Protein AF-A0A848B1I2-F1 (afdb_monomer)

Radius of gyration: 28.38 Å; Cα contacts (8 Å, |Δi|>4): 217; chains: 1; bounding box: 82×75×79 Å

Foldseek 3Di:
DDWDWDWDDDPPFPAIEIEIEDDPVVNVVVVCVVQVKFFPVQPPDPVSRVVSVPDDDPPDLAQKGWIAGPVHRPHIYIYGYLVSQDPDPVSNCVRQLVVLLVVLCVRPVVPDDDDDPPVSVVVSVVSSVVVSVVSNVVSVQVVVFQVLLVVLLVVLVVLLVVCPPPPPLNVVSVVLSVQSNVQPGSVRSVVSSVVQCVDPSRVVSVDPPPPPDPDPDDDDDDDDDD

Structure (mmCIF, N/CA/C/O backbone):
data_AF-A0A848B1I2-F1
#
_entry.id   AF-A0A848B1I2-F1
#
loop_
_atom_site.group_PDB
_atom_site.id
_atom_site.type_symbol
_atom_site.label_atom_id
_atom_site.label_alt_id
_atom_site.label_comp_id
_atom_site.label_asym_id
_atom_site.label_entity_id
_atom_site.label_seq_id
_atom_site.pdbx_PDB_ins_code
_atom_site.Cartn_x
_atom_site.Cartn_y
_atom_site.Cartn_z
_atom_site.occupancy
_atom_site.B_iso_or_equiv
_atom_site.auth_seq_id
_atom_site.auth_comp_id
_atom_site.auth_asym_id
_atom_site.auth_atom_id
_atom_site.pdbx_PDB_model_num
ATOM 1 N N . MET A 1 1 ? -0.882 -5.668 9.201 1.00 46.31 1 MET A N 1
ATOM 2 C CA . MET A 1 1 ? -0.244 -5.183 7.958 1.00 46.31 1 MET A CA 1
ATOM 3 C C . MET A 1 1 ? -0.752 -6.017 6.799 1.00 46.31 1 MET A C 1
ATOM 5 O O . MET A 1 1 ? -0.648 -7.241 6.874 1.00 46.31 1 MET A O 1
ATOM 9 N N . LYS A 1 2 ? -1.378 -5.356 5.821 1.00 58.03 2 LYS A N 1
ATOM 10 C CA . LYS A 1 2 ? -1.882 -5.950 4.572 1.00 58.03 2 LYS A CA 1
ATOM 11 C C . LYS A 1 2 ? -0.730 -6.131 3.587 1.00 58.03 2 LYS A C 1
ATOM 13 O O . LYS A 1 2 ? 0.282 -5.461 3.752 1.00 58.03 2 LYS A O 1
ATOM 18 N N . HIS A 1 3 ? -0.911 -7.032 2.620 1.00 62.34 3 HIS A N 1
ATOM 19 C CA . HIS A 1 3 ? 0.055 -7.331 1.558 1.00 62.34 3 HIS A CA 1
ATOM 20 C C . HIS A 1 3 ? -0.691 -7.249 0.232 1.00 62.34 3 HIS A C 1
ATOM 22 O O . HIS A 1 3 ? -1.549 -8.097 -0.012 1.00 62.34 3 HIS A O 1
ATOM 28 N N . ASN A 1 4 ? -0.425 -6.215 -0.561 1.00 72.44 4 ASN A N 1
ATOM 29 C CA . ASN A 1 4 ? -1.114 -5.939 -1.819 1.00 72.44 4 ASN A CA 1
ATOM 30 C C . ASN A 1 4 ? -0.107 -5.841 -2.960 1.00 72.44 4 ASN A C 1
ATOM 32 O O . ASN A 1 4 ? 0.955 -5.249 -2.807 1.00 72.44 4 ASN A O 1
ATOM 36 N N . VAL A 1 5 ? -0.462 -6.379 -4.128 1.00 71.25 5 VAL A N 1
ATOM 37 C CA . VAL A 1 5 ? 0.373 -6.310 -5.333 1.00 71.25 5 VAL A CA 1
ATOM 38 C C . VAL A 1 5 ? -0.437 -5.707 -6.477 1.00 71.25 5 VAL A C 1
ATOM 40 O O . VAL A 1 5 ? -1.406 -6.304 -6.946 1.00 71.25 5 VAL A O 1
ATOM 43 N N . LYS A 1 6 ? -0.026 -4.526 -6.946 1.00 77.38 6 LYS A N 1
ATOM 44 C CA . LYS A 1 6 ? -0.615 -3.820 -8.090 1.00 77.38 6 LYS A CA 1
ATOM 45 C C . LYS A 1 6 ? 0.228 -4.033 -9.343 1.00 77.38 6 LYS A C 1
ATOM 47 O O . LYS A 1 6 ? 1.452 -3.974 -9.294 1.00 77.38 6 LYS A O 1
ATOM 52 N N . GLU A 1 7 ? -0.430 -4.245 -10.475 1.00 78.25 7 GLU A N 1
ATOM 53 C CA . GLU A 1 7 ? 0.229 -4.424 -11.767 1.00 78.25 7 GLU A CA 1
ATOM 54 C C . GLU A 1 7 ? 0.319 -3.099 -12.540 1.00 78.25 7 GLU A C 1
ATOM 56 O O . GLU A 1 7 ? -0.687 -2.414 -12.732 1.00 78.25 7 GLU A O 1
ATOM 61 N N . ILE A 1 8 ? 1.512 -2.744 -13.022 1.00 71.81 8 ILE A N 1
ATOM 62 C CA . ILE A 1 8 ? 1.737 -1.611 -13.923 1.00 71.81 8 ILE A CA 1
ATOM 63 C C . ILE A 1 8 ? 2.289 -2.131 -15.247 1.00 71.81 8 ILE A C 1
ATOM 65 O O . ILE A 1 8 ? 3.472 -2.456 -15.367 1.00 71.81 8 ILE A O 1
ATOM 69 N N . SER A 1 9 ? 1.446 -2.125 -16.279 1.00 66.31 9 SER A N 1
ATOM 70 C CA . SER A 1 9 ? 1.865 -2.441 -17.645 1.00 66.31 9 SER A CA 1
ATOM 71 C C . SER A 1 9 ? 2.320 -1.172 -18.375 1.00 66.31 9 SER A C 1
ATOM 73 O O . SER A 1 9 ? 1.568 -0.203 -18.563 1.00 66.31 9 SER A O 1
ATOM 75 N N . LEU A 1 10 ? 3.563 -1.161 -18.852 1.00 59.22 10 LEU A N 1
ATOM 76 C CA . LEU A 1 10 ? 4.039 -0.104 -19.738 1.00 59.22 10 LEU A CA 1
ATOM 77 C C . LEU A 1 10 ? 3.543 -0.403 -21.159 1.00 59.22 10 LEU A C 1
ATOM 79 O O . LEU A 1 10 ? 4.048 -1.311 -21.797 1.00 59.22 10 LEU A O 1
ATOM 83 N N . ARG A 1 11 ? 2.583 0.390 -21.673 1.00 42.84 11 ARG A N 1
ATOM 84 C CA . ARG A 1 11 ? 1.827 0.226 -22.954 1.00 42.84 11 ARG A CA 1
ATOM 85 C C . ARG A 1 11 ? 2.593 -0.172 -24.242 1.00 42.84 11 ARG A C 1
ATOM 87 O O . ARG A 1 11 ? 1.964 -0.249 -25.293 1.00 42.84 11 ARG A O 1
ATOM 94 N N . LYS A 1 12 ? 3.916 -0.321 -24.233 1.00 45.34 12 LYS A N 1
ATOM 95 C CA . LYS A 1 12 ? 4.733 -0.675 -25.404 1.00 45.34 12 LYS A CA 1
ATOM 96 C C . LYS A 1 12 ? 5.739 -1.803 -25.169 1.00 45.34 12 LYS A C 1
ATOM 98 O O . LYS A 1 12 ? 6.492 -2.104 -26.087 1.00 45.34 12 LYS A O 1
ATOM 103 N N . VAL A 1 13 ? 5.763 -2.397 -23.982 1.00 47.38 13 VAL A N 1
ATOM 104 C CA . VAL A 1 13 ? 6.640 -3.521 -23.658 1.00 47.38 13 VAL A CA 1
ATOM 105 C C . VAL A 1 13 ? 5.769 -4.559 -22.968 1.00 47.38 13 VAL A C 1
ATOM 107 O O . VAL A 1 13 ? 4.996 -4.195 -22.088 1.00 47.38 13 VAL A O 1
ATOM 110 N N . GLU A 1 14 ? 5.882 -5.827 -23.351 1.00 51.97 14 GLU A N 1
ATOM 111 C CA . GLU A 1 14 ? 5.209 -6.974 -22.706 1.00 51.97 14 GLU A CA 1
ATOM 112 C C . GLU A 1 14 ? 5.722 -7.240 -21.280 1.00 51.97 14 GLU A C 1
ATOM 114 O O . GLU A 1 14 ? 5.527 -8.313 -20.730 1.00 51.97 14 GLU A O 1
ATOM 119 N N . ASN A 1 15 ? 6.383 -6.256 -20.673 1.00 58.81 15 ASN A N 1
ATOM 120 C CA . ASN A 1 15 ? 7.061 -6.410 -19.408 1.00 58.81 15 ASN A CA 1
ATOM 121 C C . ASN A 1 15 ? 6.351 -5.566 -18.358 1.00 58.81 15 ASN A C 1
ATOM 123 O O . ASN A 1 15 ? 6.152 -4.350 -18.502 1.00 58.81 15 ASN A O 1
ATOM 127 N N . THR A 1 16 ? 5.983 -6.259 -17.295 1.00 69.38 16 THR A N 1
ATOM 128 C CA . THR A 1 16 ? 5.140 -5.765 -16.224 1.00 69.38 16 THR A CA 1
ATOM 129 C C . THR A 1 16 ? 5.983 -5.398 -15.005 1.00 69.38 16 THR A C 1
ATOM 131 O O . THR A 1 16 ? 6.937 -6.092 -14.645 1.00 69.38 16 THR A O 1
ATOM 134 N N . ILE A 1 17 ? 5.623 -4.287 -14.359 1.00 77.75 17 ILE A N 1
ATOM 135 C CA . ILE A 1 17 ? 6.162 -3.907 -13.052 1.00 77.75 17 ILE A CA 1
ATOM 136 C C . ILE A 1 17 ? 5.090 -4.186 -12.009 1.00 77.75 17 ILE A C 1
ATOM 138 O O . ILE A 1 17 ? 3.972 -3.684 -12.110 1.00 77.75 17 ILE A O 1
ATOM 142 N N . TYR A 1 18 ? 5.443 -4.959 -10.996 1.00 80.44 18 TYR A N 1
ATOM 143 C CA . TYR A 1 18 ? 4.602 -5.239 -9.846 1.00 80.44 18 TYR A CA 1
ATOM 144 C C . TYR A 1 18 ? 4.970 -4.275 -8.726 1.00 80.44 18 TYR A C 1
ATOM 146 O O . TYR A 1 18 ? 6.135 -4.149 -8.364 1.00 80.44 18 TYR A O 1
ATOM 154 N N . VAL A 1 19 ? 3.982 -3.581 -8.180 1.00 81.75 19 VAL A N 1
ATOM 155 C CA . VAL A 1 19 ? 4.144 -2.714 -7.014 1.00 81.75 19 VAL A CA 1
ATOM 156 C C . VAL A 1 19 ? 3.544 -3.430 -5.820 1.00 81.75 19 VAL A C 1
ATOM 158 O O . VAL A 1 19 ? 2.330 -3.598 -5.745 1.00 81.75 19 VAL A O 1
ATOM 161 N N . ALA A 1 20 ? 4.409 -3.881 -4.926 1.00 82.62 20 ALA A N 1
ATOM 162 C CA . ALA A 1 20 ? 4.078 -4.551 -3.686 1.00 82.62 20 ALA A CA 1
ATOM 163 C C . ALA A 1 20 ? 3.990 -3.544 -2.533 1.00 82.62 20 ALA A C 1
ATOM 165 O O . ALA A 1 20 ? 4.805 -2.632 -2.415 1.00 82.62 20 ALA A O 1
ATOM 166 N N . GLU A 1 21 ? 3.012 -3.734 -1.666 1.00 82.06 21 GLU A N 1
ATOM 167 C CA . GLU A 1 21 ? 2.761 -2.957 -0.461 1.00 82.06 21 GLU A CA 1
ATOM 168 C C . GLU A 1 21 ? 2.612 -3.933 0.700 1.00 82.06 21 GLU A C 1
ATOM 170 O O . GLU A 1 21 ? 1.886 -4.915 0.560 1.00 82.06 21 GLU A O 1
ATOM 175 N N . GLY A 1 22 ? 3.264 -3.674 1.829 1.00 77.94 22 GLY A N 1
ATOM 176 C CA . GLY A 1 22 ? 3.237 -4.524 3.008 1.00 77.94 22 GLY A CA 1
ATOM 177 C C . GLY A 1 22 ? 4.579 -5.164 3.344 1.00 77.94 22 GLY A C 1
ATOM 178 O O . GLY A 1 22 ? 5.655 -4.693 2.983 1.00 77.94 22 GLY A O 1
ATOM 179 N N . ASP A 1 23 ? 4.503 -6.273 4.076 1.00 80.56 23 ASP A N 1
ATOM 180 C CA . ASP A 1 23 ? 5.670 -7.076 4.423 1.00 80.56 23 ASP A CA 1
ATOM 181 C C . ASP A 1 23 ? 6.252 -7.699 3.155 1.00 80.56 23 ASP A C 1
ATOM 183 O O . ASP A 1 23 ? 5.572 -8.423 2.417 1.00 80.56 23 ASP A O 1
ATOM 187 N N . ARG A 1 24 ? 7.536 -7.422 2.928 1.00 80.56 24 ARG A N 1
ATOM 188 C CA . ARG A 1 24 ? 8.283 -7.888 1.764 1.00 80.56 24 ARG A CA 1
ATOM 189 C C . ARG A 1 24 ? 8.159 -9.397 1.578 1.00 80.56 24 ARG A C 1
ATOM 191 O O . ARG A 1 24 ? 7.809 -9.851 0.492 1.00 80.56 24 ARG A O 1
ATOM 198 N N . SER A 1 25 ? 8.396 -10.169 2.637 1.00 78.38 25 SER A N 1
ATOM 199 C CA . SER A 1 25 ? 8.408 -11.635 2.581 1.00 78.38 25 SER A CA 1
ATOM 200 C C . SER A 1 25 ? 7.052 -12.186 2.145 1.00 78.38 25 SER A C 1
ATOM 202 O O . SER A 1 25 ? 6.983 -13.053 1.277 1.00 78.38 25 SER A O 1
ATOM 204 N N . LYS A 1 26 ? 5.964 -11.627 2.682 1.00 79.56 26 LYS A N 1
ATOM 205 C CA . LYS A 1 26 ? 4.597 -12.036 2.330 1.00 79.56 26 LYS A CA 1
ATOM 206 C C . LYS A 1 26 ? 4.199 -11.631 0.915 1.00 79.56 26 LYS A C 1
ATOM 208 O O . LYS A 1 26 ? 3.556 -12.415 0.222 1.00 79.56 26 LYS A O 1
ATOM 213 N N . CYS A 1 27 ? 4.598 -10.445 0.458 1.00 78.06 27 CYS A N 1
ATOM 214 C CA . CYS A 1 27 ? 4.367 -10.028 -0.927 1.00 78.06 27 CYS A CA 1
ATOM 215 C C . CYS A 1 27 ? 5.088 -10.951 -1.919 1.00 78.06 27 CYS A C 1
ATOM 217 O O . CYS A 1 27 ? 4.524 -11.333 -2.943 1.00 78.06 27 CYS A O 1
ATOM 219 N N . ILE A 1 28 ? 6.321 -11.350 -1.595 1.00 77.31 28 ILE A N 1
ATOM 220 C CA . ILE A 1 28 ? 7.094 -12.303 -2.396 1.00 77.31 28 ILE A CA 1
ATOM 221 C C . ILE A 1 28 ? 6.403 -13.665 -2.420 1.00 77.31 28 ILE A C 1
ATOM 223 O O . ILE A 1 28 ? 6.258 -14.246 -3.488 1.00 77.31 28 ILE A O 1
ATOM 227 N N . GLU A 1 29 ? 5.943 -14.169 -1.277 1.00 77.81 29 GLU A N 1
ATOM 228 C CA . GLU A 1 29 ? 5.225 -15.444 -1.202 1.00 77.81 29 GLU A CA 1
ATOM 229 C C . GLU A 1 29 ? 3.951 -15.439 -2.065 1.00 77.81 29 GLU A C 1
ATOM 231 O O . GLU A 1 29 ? 3.710 -16.378 -2.822 1.00 77.81 29 GLU A O 1
ATOM 236 N N . GLN A 1 30 ? 3.171 -14.353 -2.034 1.00 76.94 30 GLN A N 1
ATOM 237 C CA . GLN A 1 30 ? 2.001 -14.193 -2.904 1.00 76.94 30 GLN A CA 1
ATOM 238 C C . GLN A 1 30 ? 2.373 -14.219 -4.390 1.00 76.94 30 GLN A C 1
ATOM 240 O O . GLN A 1 30 ? 1.706 -14.879 -5.187 1.00 76.94 30 GLN A O 1
ATOM 245 N N . LEU A 1 31 ? 3.440 -13.512 -4.764 1.00 73.94 31 LEU A N 1
ATOM 246 C CA . LEU A 1 31 ? 3.942 -13.475 -6.134 1.00 73.94 31 LEU A CA 1
ATOM 247 C C . LEU A 1 31 ? 4.454 -14.849 -6.593 1.00 73.94 31 LEU A C 1
ATOM 249 O O . LEU A 1 31 ? 4.117 -15.281 -7.694 1.00 73.94 31 LEU A O 1
ATOM 253 N N . LYS A 1 32 ? 5.182 -15.571 -5.732 1.00 75.12 32 LYS A N 1
ATOM 254 C CA . LYS A 1 32 ? 5.623 -16.952 -5.975 1.00 75.12 32 LYS A CA 1
ATOM 255 C C . LYS A 1 32 ? 4.440 -17.894 -6.185 1.00 75.12 32 LYS A C 1
ATOM 257 O O . LYS A 1 32 ? 4.432 -18.645 -7.150 1.00 75.12 32 LYS A O 1
ATOM 262 N N . ASN A 1 33 ? 3.417 -17.811 -5.337 1.00 75.69 33 ASN A N 1
ATOM 263 C CA . ASN A 1 33 ? 2.222 -18.650 -5.455 1.00 75.69 33 ASN A CA 1
ATOM 264 C C . ASN A 1 33 ? 1.396 -18.339 -6.711 1.00 75.69 33 ASN A C 1
ATOM 266 O O . ASN A 1 33 ? 0.730 -19.224 -7.241 1.00 75.69 33 ASN A O 1
ATOM 270 N N . LYS A 1 34 ? 1.411 -17.085 -7.177 1.00 72.38 34 LYS A N 1
ATOM 271 C CA . LYS A 1 34 ? 0.626 -16.645 -8.335 1.00 72.38 34 LYS A CA 1
ATOM 272 C C . LYS A 1 34 ? 1.303 -16.937 -9.676 1.00 72.38 34 LYS A C 1
ATOM 274 O O . LYS A 1 34 ? 0.596 -17.206 -10.640 1.00 72.38 34 LYS A O 1
ATOM 279 N N . PHE A 1 35 ? 2.630 -16.847 -9.734 1.00 69.31 35 PHE A N 1
ATOM 280 C CA . PHE A 1 35 ? 3.389 -16.873 -10.990 1.00 69.31 35 PHE A CA 1
ATOM 281 C C . PHE A 1 35 ? 4.556 -17.875 -10.997 1.00 69.31 35 PHE A C 1
ATOM 283 O O . PHE A 1 35 ? 5.327 -17.880 -11.939 1.00 69.31 35 PHE A O 1
ATOM 290 N N . GLY A 1 36 ? 4.747 -18.687 -9.951 1.00 64.31 36 GLY A N 1
ATOM 291 C CA . GLY A 1 36 ? 5.841 -19.667 -9.918 1.00 64.31 36 GLY A CA 1
ATOM 292 C C . GLY A 1 36 ? 7.240 -19.035 -9.970 1.00 64.31 36 GLY A C 1
ATOM 293 O O . GLY A 1 36 ? 8.119 -19.550 -10.645 1.00 64.31 36 GLY A O 1
ATOM 294 N N . LEU A 1 37 ? 7.455 -17.904 -9.290 1.00 64.62 37 LEU A N 1
ATOM 295 C CA . LEU A 1 37 ? 8.676 -17.097 -9.441 1.00 64.62 37 LEU A CA 1
ATOM 296 C C . LEU A 1 37 ? 9.887 -17.614 -8.653 1.00 64.62 37 LEU A C 1
ATOM 298 O O . LEU A 1 37 ? 9.767 -18.030 -7.496 1.00 64.62 37 LEU A O 1
ATOM 302 N N . VAL A 1 38 ? 11.083 -17.424 -9.218 1.00 61.28 38 VAL A N 1
ATOM 303 C CA . VAL A 1 38 ? 12.375 -17.613 -8.532 1.00 61.28 38 VAL A CA 1
ATOM 304 C C . VAL A 1 38 ? 13.187 -16.317 -8.566 1.00 61.28 38 VAL A C 1
ATOM 306 O O . VAL A 1 38 ? 13.107 -15.531 -9.513 1.00 61.28 38 VAL A O 1
ATOM 309 N N . LEU A 1 39 ? 13.936 -16.052 -7.490 1.00 57.31 39 LEU A N 1
ATOM 310 C CA . LEU A 1 39 ? 14.813 -14.886 -7.393 1.00 57.31 39 LEU A CA 1
ATOM 311 C C . LEU A 1 39 ? 15.871 -14.926 -8.499 1.00 57.31 39 LEU A C 1
ATOM 313 O O . LEU A 1 39 ? 16.569 -15.923 -8.665 1.00 57.31 39 LEU A O 1
ATOM 317 N N . TYR A 1 40 ? 16.025 -13.813 -9.221 1.00 48.59 40 TYR A N 1
ATOM 318 C CA . TYR A 1 40 ? 16.956 -13.718 -10.350 1.00 48.59 40 TYR A CA 1
ATOM 319 C C . TYR A 1 40 ? 18.427 -13.954 -9.937 1.00 48.59 40 TYR A C 1
ATOM 321 O O . TYR A 1 40 ? 19.237 -14.362 -10.763 1.00 48.59 40 TYR A O 1
ATOM 329 N N . ALA A 1 41 ? 18.773 -13.730 -8.662 1.00 48.28 41 ALA A N 1
ATOM 330 C CA . ALA A 1 41 ? 20.139 -13.843 -8.144 1.00 48.28 41 ALA A CA 1
ATOM 331 C C . ALA A 1 41 ? 20.663 -15.289 -7.981 1.00 48.28 41 ALA A C 1
ATOM 333 O O . ALA A 1 41 ? 21.876 -15.465 -7.957 1.00 48.28 41 ALA A O 1
ATOM 334 N N . ASP A 1 42 ? 19.796 -16.310 -7.930 1.00 43.88 42 ASP A N 1
ATOM 335 C CA . ASP A 1 42 ? 20.203 -17.711 -7.681 1.00 43.88 42 ASP A CA 1
ATOM 336 C C . ASP A 1 42 ? 20.213 -18.597 -8.948 1.00 43.88 42 ASP A C 1
ATOM 338 O O . ASP A 1 42 ? 20.472 -19.805 -8.897 1.00 43.88 42 ASP A O 1
ATOM 342 N N . ALA A 1 43 ? 19.922 -18.012 -10.111 1.00 43.31 43 ALA A N 1
ATOM 343 C CA . ALA A 1 43 ? 19.624 -18.735 -11.348 1.00 43.31 43 ALA A CA 1
ATOM 344 C C . ALA A 1 43 ? 20.857 -19.032 -12.229 1.00 43.31 43 ALA A C 1
ATOM 346 O O . ALA A 1 43 ? 20.749 -19.004 -13.454 1.00 43.31 43 ALA A O 1
ATOM 347 N N . GLU A 1 44 ? 22.031 -19.303 -11.644 1.00 42.72 44 GLU A N 1
ATOM 348 C CA . GLU A 1 44 ? 23.219 -19.660 -12.442 1.00 42.72 44 GLU A CA 1
ATOM 349 C C . GLU A 1 44 ? 23.292 -21.156 -12.813 1.00 42.72 44 GLU A C 1
ATOM 351 O O . GLU A 1 44 ? 23.977 -21.487 -13.779 1.00 42.72 44 GLU A O 1
ATOM 356 N N . THR A 1 45 ? 22.551 -22.068 -12.156 1.00 47.97 45 THR A N 1
ATOM 357 C CA . THR A 1 45 ? 22.469 -23.487 -12.578 1.00 47.97 45 THR A CA 1
ATOM 358 C C . THR A 1 45 ? 21.132 -24.180 -12.224 1.00 47.97 45 THR A C 1
ATOM 360 O O . THR A 1 45 ? 20.489 -23.822 -11.238 1.00 47.97 45 THR A O 1
ATOM 363 N N . PRO A 1 46 ? 20.706 -25.234 -12.953 1.00 45.03 46 PRO A N 1
ATOM 364 C CA . PRO A 1 46 ? 19.502 -26.015 -12.622 1.00 45.03 46 PRO A CA 1
ATOM 365 C C . PRO A 1 46 ? 19.534 -26.682 -11.233 1.00 45.03 46 PRO A C 1
ATOM 367 O O . PRO A 1 46 ? 18.488 -26.946 -10.645 1.00 45.03 46 PRO A O 1
ATOM 370 N N . GLU A 1 47 ? 20.724 -26.939 -10.681 1.00 40.91 47 GLU A N 1
ATOM 371 C CA . GLU A 1 47 ? 20.900 -27.507 -9.336 1.00 40.91 47 GLU A CA 1
ATOM 372 C C . GLU A 1 47 ? 20.722 -26.453 -8.223 1.00 40.91 47 GLU A C 1
ATOM 374 O O . GLU A 1 47 ? 20.307 -26.804 -7.117 1.00 40.91 47 GLU A O 1
ATOM 379 N N . THR A 1 48 ? 20.929 -25.157 -8.508 1.00 45.41 48 THR A N 1
ATOM 380 C CA . THR A 1 48 ? 20.645 -24.058 -7.563 1.00 45.41 48 THR A CA 1
ATOM 381 C C . THR A 1 48 ? 19.166 -23.664 -7.520 1.00 45.41 48 THR A C 1
ATOM 383 O O . THR A 1 48 ? 18.714 -23.151 -6.500 1.00 45.41 48 THR A O 1
ATOM 386 N N . LEU A 1 49 ? 18.368 -24.002 -8.542 1.00 41.97 49 LEU A N 1
ATOM 387 C CA . LEU A 1 49 ? 16.908 -23.799 -8.569 1.00 41.97 49 LEU A CA 1
ATOM 388 C C . LEU A 1 49 ? 16.181 -24.533 -7.428 1.00 41.97 49 LEU A C 1
ATOM 390 O O . LEU A 1 49 ? 15.280 -23.972 -6.812 1.00 41.97 49 LEU A O 1
ATOM 394 N N . ALA A 1 50 ? 16.607 -25.755 -7.091 1.00 37.34 50 ALA A N 1
ATOM 395 C CA . ALA A 1 50 ? 16.021 -26.531 -5.994 1.00 37.34 50 ALA A CA 1
ATOM 396 C C . ALA A 1 50 ? 16.422 -26.010 -4.597 1.00 37.34 50 ALA A C 1
ATOM 398 O O . ALA A 1 50 ? 15.698 -26.237 -3.630 1.00 37.34 50 ALA A O 1
ATOM 399 N N . ALA A 1 51 ? 17.545 -25.290 -4.493 1.00 36.94 51 ALA A N 1
ATOM 400 C CA . ALA A 1 51 ? 18.026 -24.676 -3.252 1.00 36.94 51 ALA A CA 1
ATOM 401 C C . ALA A 1 51 ? 17.488 -23.242 -3.048 1.00 36.94 51 ALA A C 1
ATOM 403 O O . ALA A 1 51 ? 17.213 -22.844 -1.915 1.00 36.94 51 ALA A O 1
ATOM 404 N N . ALA A 1 52 ? 17.247 -22.495 -4.134 1.00 35.06 52 ALA A N 1
ATOM 405 C CA . ALA A 1 52 ? 16.668 -21.144 -4.134 1.00 35.06 52 ALA A CA 1
ATOM 406 C C . ALA A 1 52 ? 15.190 -21.107 -3.698 1.00 35.06 52 ALA A C 1
ATOM 408 O O . ALA A 1 52 ? 14.665 -20.077 -3.267 1.00 35.06 52 ALA A O 1
ATOM 409 N N . VAL A 1 53 ? 14.505 -22.255 -3.760 1.00 37.50 53 VAL A N 1
ATOM 410 C CA . VAL A 1 53 ? 13.157 -22.430 -3.196 1.00 37.50 53 VAL A CA 1
ATOM 411 C C . VAL A 1 53 ? 13.167 -22.272 -1.667 1.00 37.50 53 VAL A C 1
ATOM 413 O O . VAL A 1 53 ? 12.131 -21.943 -1.089 1.00 37.50 53 VAL A O 1
ATOM 416 N N . THR A 1 54 ? 14.322 -22.427 -1.007 1.00 38.06 54 THR A N 1
ATOM 417 C CA . THR A 1 54 ? 14.395 -22.571 0.455 1.00 38.06 54 THR A CA 1
ATOM 418 C C . THR A 1 54 ? 15.179 -21.526 1.239 1.00 38.06 54 THR A C 1
ATOM 420 O O . THR A 1 54 ? 15.108 -21.583 2.465 1.00 38.06 54 THR A O 1
ATOM 423 N N . THR A 1 55 ? 15.859 -20.546 0.642 1.00 34.69 55 THR A N 1
ATOM 424 C CA . THR A 1 55 ? 16.725 -19.675 1.461 1.00 34.69 55 THR A CA 1
ATOM 425 C C . THR A 1 55 ? 16.729 -18.206 1.062 1.00 34.69 55 THR A C 1
ATOM 427 O O . THR A 1 55 ? 17.089 -17.842 -0.044 1.00 34.69 55 THR A O 1
ATOM 430 N N . GLU A 1 56 ? 16.340 -17.412 2.063 1.00 41.00 56 GLU A N 1
ATOM 431 C CA . GLU A 1 56 ? 16.710 -16.028 2.358 1.00 41.00 56 GLU A CA 1
ATOM 432 C C . GLU A 1 56 ? 16.283 -14.942 1.362 1.00 41.00 56 GLU A C 1
ATOM 434 O O . GLU A 1 56 ? 16.796 -14.771 0.261 1.00 41.00 56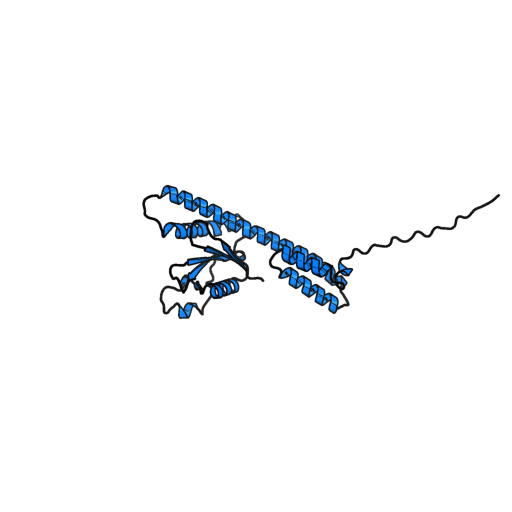 GLU A O 1
ATOM 439 N N . VAL A 1 57 ? 15.334 -14.128 1.837 1.00 41.50 57 VAL A N 1
ATOM 440 C CA . VAL A 1 57 ? 15.054 -12.789 1.326 1.00 41.50 57 VAL A CA 1
ATOM 441 C C . VAL A 1 57 ? 16.382 -12.041 1.320 1.00 41.50 57 VAL A C 1
ATOM 443 O O . VAL A 1 57 ? 16.859 -11.643 2.379 1.00 41.50 57 VAL A O 1
ATOM 446 N N . ALA A 1 58 ? 17.007 -11.904 0.148 1.00 40.97 58 ALA A N 1
ATOM 447 C CA . ALA A 1 58 ? 18.205 -11.093 0.012 1.00 40.97 58 ALA A CA 1
ATOM 448 C C . ALA A 1 58 ? 17.923 -9.727 0.647 1.00 40.97 58 ALA A C 1
ATOM 450 O O . ALA A 1 58 ? 16.965 -9.052 0.253 1.00 40.97 58 ALA A O 1
ATOM 451 N N . ASP A 1 59 ? 18.730 -9.370 1.646 1.00 44.22 59 ASP A N 1
ATOM 452 C CA . ASP A 1 59 ? 18.696 -8.099 2.364 1.00 44.22 59 ASP A CA 1
ATOM 453 C C . ASP A 1 59 ? 19.120 -6.996 1.385 1.00 44.22 59 ASP A C 1
ATOM 455 O O . ASP A 1 59 ? 20.263 -6.539 1.344 1.00 44.22 59 ASP A O 1
ATOM 459 N N . SER A 1 60 ? 18.231 -6.671 0.445 1.00 50.06 60 SER A N 1
ATOM 460 C CA . SER A 1 60 ? 18.523 -5.703 -0.593 1.00 50.06 60 SER A CA 1
ATOM 461 C C . SER A 1 60 ? 18.222 -4.331 -0.019 1.00 50.06 60 SER A C 1
ATOM 463 O O . SER A 1 60 ? 17.066 -3.983 0.205 1.00 50.06 60 SER A O 1
ATOM 465 N N . SER A 1 61 ? 19.259 -3.514 0.134 1.00 54.00 61 SER A N 1
ATOM 466 C CA . SER A 1 61 ? 19.159 -2.085 0.461 1.00 54.00 61 SER A CA 1
ATOM 467 C C . SER A 1 61 ? 18.329 -1.266 -0.546 1.00 54.00 61 SER A C 1
ATOM 469 O O . SER A 1 61 ? 18.095 -0.068 -0.347 1.00 54.00 61 SER A O 1
ATOM 471 N N . THR A 1 62 ? 17.890 -1.895 -1.638 1.00 61.28 62 THR A N 1
ATOM 472 C CA . THR A 1 62 ? 17.045 -1.329 -2.679 1.00 61.28 62 THR A CA 1
ATOM 473 C C . THR A 1 62 ? 15.579 -1.729 -2.489 1.00 61.28 62 THR A C 1
ATOM 475 O O . THR A 1 62 ? 15.301 -2.907 -2.259 1.00 61.28 62 THR A O 1
ATOM 478 N N . PRO A 1 63 ? 14.618 -0.808 -2.700 1.00 65.62 63 PRO A N 1
ATOM 479 C CA . PRO A 1 63 ? 13.188 -1.092 -2.559 1.00 65.62 63 PRO A CA 1
ATOM 480 C C . PRO A 1 63 ? 12.638 -2.017 -3.656 1.00 65.62 63 PRO A C 1
ATOM 482 O O . PRO A 1 63 ? 11.456 -1.973 -3.966 1.00 65.62 63 PRO A O 1
ATOM 485 N N . ILE A 1 64 ? 13.492 -2.765 -4.361 1.00 71.06 64 ILE A N 1
ATOM 486 C CA . ILE A 1 64 ? 13.196 -3.333 -5.674 1.00 71.06 64 ILE A CA 1
ATOM 487 C C . ILE A 1 64 ? 13.947 -4.636 -5.889 1.00 71.06 64 ILE A C 1
ATOM 489 O O . ILE A 1 64 ? 15.112 -4.744 -5.508 1.00 71.06 64 ILE A O 1
ATOM 493 N N . GLN A 1 65 ? 13.291 -5.601 -6.534 1.00 72.31 65 GLN A N 1
ATOM 494 C CA . GLN A 1 65 ? 13.836 -6.925 -6.798 1.00 72.31 65 GLN A CA 1
ATOM 495 C C . GLN A 1 65 ? 13.323 -7.503 -8.121 1.00 72.31 65 GLN A C 1
ATOM 497 O O . GLN A 1 65 ? 12.176 -7.279 -8.507 1.00 72.31 65 GLN A O 1
ATOM 502 N N . GLN A 1 66 ? 14.187 -8.236 -8.822 1.00 72.12 66 GLN A N 1
ATOM 503 C CA . GLN A 1 66 ? 13.862 -8.921 -10.073 1.00 72.12 66 GLN A CA 1
ATOM 504 C C . GLN A 1 66 ? 13.665 -10.419 -9.835 1.00 72.12 66 GLN A C 1
ATOM 506 O O . GLN A 1 66 ? 14.392 -11.037 -9.052 1.00 72.12 66 GLN A O 1
ATOM 511 N N . TYR A 1 67 ? 12.696 -10.994 -10.538 1.00 70.25 67 TYR A N 1
ATOM 512 C CA . TYR A 1 67 ? 12.367 -12.416 -10.506 1.00 70.25 67 TYR A CA 1
ATOM 513 C C . TYR A 1 67 ? 12.291 -12.960 -11.929 1.00 70.25 67 TYR A C 1
ATOM 515 O O . TYR A 1 67 ? 11.965 -12.212 -12.851 1.00 70.25 67 TYR A O 1
ATOM 523 N N . LYS A 1 68 ? 12.576 -14.250 -12.101 1.00 67.50 68 LYS A N 1
ATOM 524 C CA . LYS A 1 68 ? 12.296 -14.981 -13.342 1.00 67.50 68 LYS A CA 1
ATOM 525 C C . LYS A 1 68 ? 11.065 -15.859 -13.170 1.00 67.50 68 LYS A C 1
ATOM 527 O O . LYS A 1 68 ? 10.826 -16.356 -12.064 1.00 67.50 68 LYS A O 1
ATOM 532 N N . ASP A 1 69 ? 10.325 -16.047 -14.255 1.00 66.75 69 ASP A N 1
ATOM 533 C CA . ASP A 1 69 ? 9.382 -17.161 -14.353 1.00 66.75 69 ASP A CA 1
ATOM 534 C C . ASP A 1 69 ? 10.151 -18.489 -14.383 1.00 66.75 69 ASP A C 1
ATOM 536 O O . ASP A 1 69 ? 11.236 -18.568 -14.963 1.00 66.75 69 ASP A O 1
ATOM 540 N N . MET A 1 70 ? 9.601 -19.530 -13.759 1.00 66.12 70 MET A N 1
ATOM 541 C CA . MET A 1 70 ? 10.141 -20.885 -13.895 1.00 66.12 70 MET A CA 1
ATOM 542 C C . MET A 1 70 ? 9.675 -21.579 -15.178 1.00 66.12 70 MET A C 1
ATOM 544 O O . MET A 1 70 ? 10.343 -22.506 -15.629 1.00 66.12 70 MET A O 1
ATOM 548 N N . GLU A 1 71 ? 8.537 -21.177 -15.747 1.00 66.88 71 GLU A N 1
ATOM 549 C CA . GLU A 1 71 ? 7.981 -21.781 -16.964 1.00 66.88 71 GLU A CA 1
ATOM 550 C C . GLU A 1 71 ? 8.456 -21.067 -18.241 1.00 66.88 71 GLU A C 1
ATOM 552 O O . GLU A 1 71 ? 8.504 -21.683 -19.307 1.00 66.88 71 GLU A O 1
ATOM 557 N N . ASP A 1 72 ? 8.852 -19.796 -18.124 1.00 66.81 72 ASP A N 1
ATOM 558 C CA . ASP A 1 72 ? 9.387 -18.959 -19.202 1.00 66.81 72 ASP A CA 1
ATOM 559 C C . ASP A 1 72 ? 10.668 -18.238 -18.740 1.00 66.81 72 ASP A C 1
ATOM 561 O O . ASP A 1 72 ? 10.634 -17.155 -18.155 1.00 66.81 72 ASP A O 1
ATOM 565 N N . GLU A 1 73 ? 11.829 -18.845 -18.998 1.00 62.09 73 GLU A N 1
ATOM 566 C CA . GLU A 1 73 ? 13.132 -18.331 -18.542 1.00 62.09 73 GLU A CA 1
ATOM 567 C C . GLU A 1 73 ? 13.483 -16.933 -19.094 1.00 62.09 73 GLU A C 1
ATOM 569 O O . GLU A 1 73 ? 14.354 -16.250 -18.532 1.00 62.09 73 GLU A O 1
ATOM 574 N N . ASP A 1 74 ? 12.802 -16.501 -20.163 1.00 62.62 74 ASP A N 1
ATOM 575 C CA . ASP A 1 74 ? 12.954 -15.186 -20.785 1.00 62.62 74 ASP A CA 1
ATOM 576 C C . ASP A 1 74 ? 12.045 -14.118 -20.139 1.00 62.62 74 ASP A C 1
ATOM 578 O O . ASP A 1 74 ? 12.250 -12.912 -20.338 1.00 62.62 74 ASP A O 1
ATOM 582 N N . ALA A 1 75 ? 11.064 -14.523 -19.324 1.00 64.94 75 ALA A N 1
ATOM 583 C CA . ALA A 1 75 ? 10.158 -13.621 -18.626 1.00 64.94 75 ALA A CA 1
ATOM 584 C C . ALA A 1 75 ? 10.766 -13.115 -17.304 1.00 64.94 75 ALA A C 1
ATOM 586 O O . ALA A 1 75 ? 10.953 -13.848 -16.330 1.00 64.94 75 ALA A O 1
ATOM 587 N N . VAL A 1 76 ? 11.043 -11.805 -17.256 1.00 69.31 76 VAL A N 1
ATOM 588 C CA . VAL A 1 76 ? 11.584 -11.113 -16.074 1.00 69.31 76 VAL A CA 1
ATOM 589 C C . VAL A 1 76 ? 10.536 -10.196 -15.445 1.00 69.31 76 VAL A C 1
ATOM 591 O O . VAL A 1 76 ? 10.028 -9.261 -16.068 1.00 69.31 76 VAL A O 1
ATOM 594 N N . PHE A 1 77 ? 10.283 -10.411 -14.158 1.00 71.81 77 PHE A N 1
ATOM 595 C CA . PHE A 1 77 ? 9.320 -9.688 -13.337 1.00 71.81 77 PHE A CA 1
ATOM 596 C C . PHE A 1 77 ? 10.052 -8.667 -12.468 1.00 71.81 77 PHE A C 1
ATOM 598 O O . PHE A 1 77 ? 10.948 -9.013 -11.699 1.00 71.81 77 PHE A O 1
ATOM 605 N N . ASN A 1 78 ? 9.657 -7.397 -12.559 1.00 76.81 78 ASN A N 1
ATOM 606 C CA . ASN A 1 78 ? 10.231 -6.322 -11.749 1.00 76.81 78 ASN A CA 1
ATOM 607 C C . ASN A 1 78 ? 9.280 -5.997 -10.591 1.00 76.81 78 ASN A C 1
ATOM 609 O O . ASN A 1 78 ? 8.165 -5.550 -10.843 1.00 76.81 78 ASN A O 1
ATOM 613 N N . VAL A 1 79 ? 9.705 -6.200 -9.342 1.00 77.56 79 VAL A N 1
ATOM 614 C CA . VAL A 1 79 ? 8.873 -6.017 -8.141 1.00 77.56 79 VAL A CA 1
ATOM 615 C C . VAL A 1 79 ? 9.408 -4.870 -7.290 1.00 77.56 79 VAL A C 1
ATOM 617 O O . VAL A 1 79 ? 10.503 -4.964 -6.746 1.00 77.56 79 VAL A O 1
ATOM 620 N N . LEU A 1 80 ? 8.628 -3.801 -7.155 1.00 82.25 80 LEU A N 1
ATOM 621 C CA . LEU A 1 80 ? 8.902 -2.614 -6.344 1.00 82.25 80 LEU A CA 1
ATOM 622 C C . LEU A 1 80 ? 8.124 -2.682 -5.024 1.00 82.25 80 LEU A C 1
ATOM 624 O O . LEU A 1 80 ? 6.901 -2.740 -5.049 1.00 82.25 80 LEU A O 1
ATOM 628 N N . PHE A 1 81 ? 8.807 -2.585 -3.890 1.00 82.94 81 PHE A N 1
ATOM 629 C CA . PHE A 1 81 ? 8.232 -2.499 -2.548 1.00 82.94 81 PHE A CA 1
ATOM 630 C C . PHE A 1 81 ? 7.984 -1.035 -2.171 1.00 82.94 81 PHE A C 1
ATOM 632 O O . PHE A 1 81 ? 8.901 -0.277 -1.854 1.00 82.94 81 PHE A O 1
ATOM 639 N N . LEU A 1 82 ? 6.719 -0.627 -2.232 1.00 81.88 82 LEU A N 1
ATOM 640 C CA . LEU A 1 82 ? 6.267 0.754 -2.083 1.00 81.88 82 LEU A CA 1
ATOM 641 C C . LEU A 1 82 ? 6.591 1.347 -0.705 1.00 81.88 82 LEU A C 1
ATOM 643 O O . LEU A 1 82 ? 6.952 2.521 -0.619 1.00 81.88 82 LEU A O 1
ATOM 647 N N . ASP A 1 83 ? 6.505 0.541 0.355 1.00 79.62 83 ASP A N 1
ATOM 648 C CA . ASP A 1 83 ? 6.769 0.979 1.734 1.00 79.62 83 ASP A CA 1
ATOM 649 C C . ASP A 1 83 ? 8.256 1.231 2.019 1.00 79.62 83 ASP A C 1
ATOM 651 O O . ASP A 1 83 ? 8.602 1.936 2.966 1.00 79.62 83 ASP A O 1
ATOM 655 N N . GLU A 1 84 ? 9.147 0.711 1.174 1.00 80.81 84 GLU A N 1
ATOM 656 C CA . GLU A 1 84 ? 10.591 0.933 1.273 1.00 80.81 84 GLU A CA 1
ATOM 657 C C . GLU A 1 84 ? 11.038 2.212 0.525 1.00 80.81 84 GLU A C 1
ATOM 659 O O . GLU A 1 84 ? 12.208 2.617 0.584 1.00 80.81 84 GLU A O 1
ATOM 664 N N . ILE A 1 85 ? 10.114 2.884 -0.177 1.00 81.12 85 ILE A N 1
ATOM 665 C CA . ILE A 1 85 ? 10.377 4.139 -0.886 1.00 81.12 85 ILE A CA 1
ATOM 666 C C . ILE A 1 85 ? 10.322 5.315 0.104 1.00 81.12 85 ILE A C 1
ATOM 668 O O . ILE A 1 85 ? 9.292 5.533 0.747 1.00 81.12 85 ILE A O 1
ATOM 672 N N . PRO A 1 86 ? 11.374 6.154 0.188 1.00 82.00 86 PRO A N 1
ATOM 673 C CA . PRO A 1 86 ? 11.357 7.351 1.020 1.00 82.00 86 PRO A CA 1
ATOM 674 C C . PRO A 1 86 ? 10.185 8.282 0.685 1.00 82.00 86 PRO A C 1
ATOM 676 O O . PRO A 1 86 ? 9.804 8.440 -0.476 1.00 82.00 86 PRO A O 1
ATOM 679 N N . GLN A 1 87 ? 9.631 8.936 1.705 1.00 80.81 87 GLN A N 1
ATOM 680 C CA . GLN A 1 87 ? 8.615 9.979 1.514 1.00 80.81 87 GLN A CA 1
ATOM 681 C C . GLN A 1 87 ? 9.236 11.310 1.075 1.00 80.81 87 GLN A C 1
ATOM 683 O O . GLN A 1 87 ? 8.619 12.068 0.316 1.00 80.81 87 GLN A O 1
ATOM 688 N N . ASP A 1 88 ? 10.470 11.564 1.521 1.00 87.62 88 ASP A N 1
ATOM 689 C CA . ASP A 1 88 ? 11.261 12.716 1.111 1.00 87.62 88 ASP A CA 1
ATOM 690 C C . ASP A 1 88 ? 11.494 12.712 -0.405 1.00 87.62 88 ASP A C 1
ATOM 692 O O . ASP A 1 88 ? 11.839 11.690 -1.000 1.00 87.62 88 ASP A O 1
ATOM 696 N N . ALA A 1 89 ? 11.266 13.860 -1.043 1.00 82.75 89 ALA A N 1
ATOM 697 C CA . ALA A 1 89 ? 11.268 13.950 -2.496 1.00 82.75 89 ALA A CA 1
ATOM 698 C C . ALA A 1 89 ? 12.661 13.784 -3.109 1.00 82.75 89 ALA A C 1
ATOM 700 O O . ALA A 1 89 ? 12.765 13.187 -4.182 1.00 82.75 89 ALA A O 1
ATOM 701 N N . GLU A 1 90 ? 13.697 14.284 -2.437 1.00 82.94 90 GLU A N 1
ATOM 702 C CA . GLU A 1 90 ? 15.078 14.220 -2.907 1.00 82.94 90 GLU A CA 1
ATOM 703 C C . GLU A 1 90 ? 15.609 12.791 -2.775 1.00 82.94 90 GLU A C 1
ATOM 705 O O . GLU A 1 90 ? 16.004 12.190 -3.774 1.00 82.94 90 GLU A O 1
ATOM 710 N N . LEU A 1 91 ? 15.457 12.182 -1.596 1.00 83.06 91 LEU A N 1
ATOM 711 C CA . LEU A 1 91 ? 15.844 10.789 -1.347 1.00 83.06 91 LEU A CA 1
ATOM 712 C C . LEU A 1 91 ? 15.053 9.800 -2.212 1.00 83.06 91 LEU A C 1
ATOM 714 O O . LEU A 1 91 ? 15.589 8.797 -2.687 1.00 83.06 91 LEU A O 1
ATOM 718 N N . ARG A 1 92 ? 13.765 10.064 -2.457 1.00 86.12 92 ARG A N 1
ATOM 719 C CA . ARG A 1 92 ? 12.955 9.253 -3.375 1.00 86.12 92 ARG A CA 1
ATOM 720 C C . ARG A 1 92 ? 13.463 9.352 -4.807 1.00 86.12 92 ARG A C 1
ATOM 722 O O . ARG A 1 92 ? 13.524 8.336 -5.495 1.00 86.12 92 ARG A O 1
ATOM 729 N N . ALA A 1 93 ? 13.781 10.557 -5.278 1.00 81.94 93 ALA A N 1
ATOM 730 C CA . ALA A 1 93 ? 14.333 10.754 -6.614 1.00 81.94 93 ALA A CA 1
ATOM 731 C C . ALA A 1 93 ? 15.683 10.038 -6.763 1.00 81.94 93 ALA A C 1
ATOM 733 O O . ALA A 1 93 ? 15.875 9.321 -7.745 1.00 81.94 93 ALA A O 1
ATOM 734 N N . GLU A 1 94 ? 16.558 10.159 -5.764 1.00 80.19 94 GLU A N 1
ATOM 735 C CA . GLU A 1 94 ? 17.866 9.501 -5.713 1.00 80.19 94 GLU A CA 1
ATOM 736 C C . GLU A 1 94 ? 17.752 7.973 -5.792 1.00 80.19 94 GLU A C 1
ATOM 738 O O . GLU A 1 94 ? 18.478 7.343 -6.559 1.00 80.19 94 GLU A O 1
ATOM 743 N N . LYS A 1 95 ? 16.799 7.366 -5.070 1.00 74.81 95 LYS A N 1
ATOM 744 C CA . LYS A 1 95 ? 16.598 5.909 -5.100 1.00 74.81 95 LYS A CA 1
ATOM 745 C C . LYS A 1 95 ? 15.881 5.408 -6.356 1.00 74.81 95 LYS A C 1
ATOM 747 O O . LYS A 1 95 ? 16.235 4.354 -6.879 1.00 74.81 95 LYS A O 1
ATOM 752 N N . LEU A 1 96 ? 14.855 6.117 -6.834 1.00 79.25 96 LEU A N 1
ATOM 753 C CA . LEU A 1 96 ? 13.997 5.614 -7.912 1.00 79.25 96 LEU A CA 1
ATOM 754 C C . LEU A 1 96 ? 14.534 5.914 -9.311 1.00 79.25 96 LEU A C 1
ATOM 756 O O . LEU A 1 96 ? 14.446 5.048 -10.175 1.00 79.25 96 LEU A O 1
ATOM 760 N N . ILE A 1 97 ? 15.068 7.112 -9.579 1.00 78.56 97 ILE A N 1
ATOM 761 C CA . ILE A 1 97 ? 15.442 7.511 -10.950 1.00 78.56 97 ILE A CA 1
ATOM 762 C C . ILE A 1 97 ? 16.506 6.586 -11.561 1.00 78.56 97 ILE A C 1
ATOM 764 O O . ILE A 1 97 ? 16.298 6.164 -12.706 1.00 78.56 97 ILE A O 1
ATOM 768 N N . PRO A 1 98 ? 17.605 6.231 -10.861 1.00 73.50 98 PRO A N 1
ATOM 769 C CA . PRO A 1 98 ? 18.604 5.317 -11.407 1.00 73.50 98 PRO A CA 1
ATOM 770 C C . PRO A 1 98 ? 17.997 3.962 -11.766 1.00 73.50 98 PRO A C 1
ATOM 772 O O . PRO A 1 98 ? 18.159 3.501 -12.891 1.00 73.50 98 PRO A O 1
ATOM 775 N N . TRP A 1 99 ? 17.209 3.374 -10.863 1.00 74.75 99 TRP A N 1
ATOM 776 C CA . TRP A 1 99 ? 16.581 2.079 -11.107 1.00 74.75 99 TRP A CA 1
ATOM 777 C C . TRP A 1 99 ? 15.552 2.113 -12.239 1.00 74.75 99 TRP A C 1
ATOM 779 O O . TRP A 1 99 ? 15.589 1.265 -13.124 1.00 74.75 99 TRP A O 1
ATOM 789 N N . ILE A 1 100 ? 14.656 3.105 -12.249 1.00 76.25 100 ILE A N 1
ATOM 790 C CA . ILE A 1 100 ? 13.668 3.273 -13.322 1.00 76.25 100 ILE A CA 1
ATOM 791 C C . ILE A 1 100 ? 14.396 3.387 -14.659 1.00 76.25 100 ILE A C 1
ATOM 793 O O . ILE A 1 100 ? 13.949 2.823 -15.653 1.00 76.25 100 ILE A O 1
ATOM 797 N N . THR A 1 101 ? 15.514 4.114 -14.688 1.00 71.50 101 THR A N 1
ATOM 798 C CA . THR A 1 101 ? 16.333 4.248 -15.891 1.00 71.50 101 THR A CA 1
ATOM 799 C C . THR A 1 101 ? 16.910 2.906 -16.313 1.00 71.50 101 THR A C 1
ATOM 801 O O . THR A 1 101 ? 16.804 2.597 -17.492 1.00 71.50 101 THR A O 1
ATOM 804 N N . THR A 1 102 ? 17.435 2.096 -15.390 1.00 70.56 102 THR A N 1
ATOM 805 C CA . THR A 1 102 ? 17.912 0.733 -15.676 1.00 70.56 102 THR A CA 1
ATOM 806 C C . THR A 1 102 ? 16.794 -0.159 -16.201 1.00 70.56 102 THR A C 1
ATOM 808 O O . THR A 1 102 ? 16.946 -0.740 -17.264 1.00 70.56 102 THR A O 1
ATOM 811 N N . VAL A 1 103 ? 15.630 -0.196 -15.549 1.00 70.31 103 VAL A N 1
ATOM 812 C CA . VAL A 1 103 ? 14.500 -1.012 -16.015 1.00 70.31 103 VAL A CA 1
ATOM 813 C C . VAL A 1 103 ? 14.034 -0.552 -17.383 1.00 70.31 103 VAL A C 1
ATOM 815 O O . VAL A 1 103 ? 13.972 -1.342 -18.312 1.00 70.31 103 VAL A O 1
ATOM 818 N N . VAL A 1 104 ? 13.765 0.738 -17.570 1.00 72.69 104 VAL A N 1
ATOM 819 C CA . VAL A 1 104 ? 13.384 1.264 -18.886 1.00 72.69 104 VAL A CA 1
ATOM 820 C C . VAL A 1 104 ? 14.503 1.059 -19.911 1.00 72.69 104 VAL A C 1
ATOM 822 O O . VAL A 1 104 ? 14.218 0.929 -21.095 1.00 72.69 104 VAL A O 1
ATOM 825 N N . PHE A 1 105 ? 15.765 1.005 -19.503 1.00 70.38 105 PHE A N 1
ATOM 826 C CA . PHE A 1 105 ? 16.845 0.631 -20.396 1.00 70.38 105 PHE A CA 1
ATOM 827 C C . PHE A 1 105 ? 16.732 -0.845 -20.777 1.00 70.38 105 PHE A C 1
ATOM 829 O O . PHE A 1 105 ? 16.517 -1.103 -21.949 1.00 70.38 105 PHE A O 1
ATOM 836 N N . ASP A 1 106 ? 16.750 -1.793 -19.842 1.00 66.50 106 ASP A N 1
ATOM 837 C CA . ASP A 1 106 ? 16.686 -3.241 -20.104 1.00 66.50 106 ASP A CA 1
ATOM 838 C C . ASP A 1 106 ? 15.451 -3.635 -20.926 1.00 66.50 106 ASP A C 1
ATOM 840 O O . ASP A 1 106 ? 15.550 -4.349 -21.926 1.00 66.50 106 ASP A O 1
ATOM 844 N N . LEU A 1 107 ? 14.295 -3.065 -20.570 1.00 66.75 107 LEU A N 1
ATOM 845 C CA . LEU A 1 107 ? 13.021 -3.242 -21.266 1.00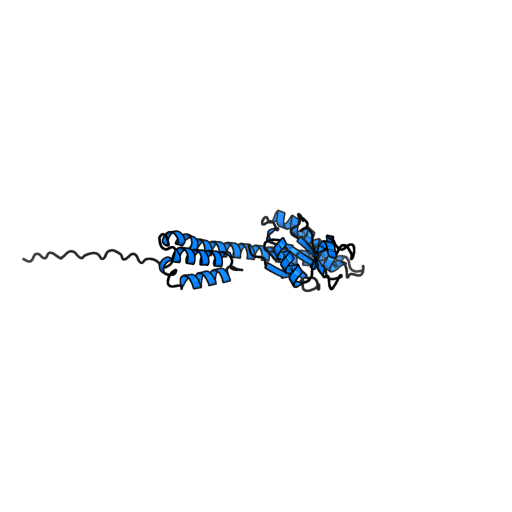 66.75 107 LEU A CA 1
ATOM 846 C C . LEU A 1 107 ? 13.071 -2.833 -22.738 1.00 66.75 107 LEU A C 1
ATOM 848 O O . LEU A 1 107 ? 12.348 -3.387 -23.566 1.00 66.75 107 LEU A O 1
ATOM 852 N N . TYR A 1 108 ? 13.873 -1.822 -23.060 1.00 66.12 108 TYR A N 1
ATOM 853 C CA . TYR A 1 108 ? 13.961 -1.291 -24.410 1.00 66.12 108 TYR A CA 1
ATOM 854 C C . TYR A 1 108 ? 15.241 -1.732 -25.119 1.00 66.12 108 TYR A C 1
ATOM 856 O O . TYR A 1 108 ? 15.214 -1.800 -26.334 1.00 66.12 108 TYR A O 1
ATOM 864 N N . TYR A 1 109 ? 16.336 -2.058 -24.433 1.00 59.94 109 TYR A N 1
ATOM 865 C CA . TYR A 1 109 ? 17.660 -2.265 -25.026 1.00 59.94 109 TYR A CA 1
ATOM 866 C C . TYR A 1 109 ? 17.863 -3.691 -25.548 1.00 59.94 109 TYR A C 1
ATOM 868 O O . TYR A 1 109 ? 18.477 -3.857 -26.598 1.00 59.94 109 TYR A O 1
ATOM 876 N N . GLY A 1 110 ? 17.276 -4.707 -24.900 1.00 54.50 110 GLY A N 1
ATOM 877 C CA . GLY A 1 110 ? 17.414 -6.117 -25.302 1.00 54.50 110 GLY A CA 1
ATOM 878 C C . GLY A 1 110 ? 16.789 -6.487 -26.658 1.00 54.50 110 GLY A C 1
ATOM 879 O O . GLY A 1 110 ? 17.023 -7.582 -27.156 1.00 54.50 110 GLY A O 1
ATOM 880 N N . LYS A 1 111 ? 16.009 -5.590 -27.281 1.00 52.06 111 LYS A N 1
ATOM 881 C CA . LYS A 1 111 ? 15.272 -5.842 -28.537 1.00 52.06 111 LYS A CA 1
ATOM 882 C C . LYS A 1 111 ? 15.670 -4.908 -29.702 1.00 52.06 111 LYS A C 1
ATOM 884 O O . LYS A 1 111 ? 14.848 -4.678 -30.587 1.00 52.06 111 LYS A O 1
ATOM 889 N N . LEU A 1 112 ? 16.866 -4.297 -29.715 1.00 50.94 112 LEU A N 1
ATOM 890 C CA . LEU A 1 112 ? 17.164 -3.185 -30.645 1.00 50.94 112 LEU A CA 1
ATOM 891 C C . LEU A 1 112 ? 18.447 -3.329 -31.490 1.00 50.94 112 LEU A C 1
ATOM 893 O O . LEU A 1 112 ? 19.546 -3.239 -30.960 1.00 50.94 112 LEU A O 1
ATOM 897 N N . ASP A 1 113 ? 18.293 -3.356 -32.824 1.00 56.62 113 ASP A N 1
ATOM 898 C CA . ASP A 1 113 ? 19.369 -3.193 -33.831 1.00 56.62 113 ASP A CA 1
ATOM 899 C C . ASP A 1 113 ? 20.107 -1.849 -33.697 1.00 56.62 113 ASP A C 1
ATOM 901 O O . ASP A 1 113 ? 19.474 -0.844 -33.418 1.00 56.62 113 ASP A O 1
ATOM 905 N N . ASP A 1 114 ? 21.401 -1.727 -33.982 1.00 55.19 114 ASP A N 1
ATOM 906 C CA . ASP A 1 114 ? 22.230 -0.546 -33.642 1.00 55.19 114 ASP A CA 1
ATOM 907 C C . ASP A 1 114 ? 21.867 0.827 -34.284 1.00 55.19 114 ASP A C 1
ATOM 909 O O . ASP A 1 114 ? 22.376 1.871 -33.868 1.00 55.19 114 ASP A O 1
ATOM 913 N N . CYS A 1 115 ? 20.962 0.911 -35.267 1.00 49.41 115 CYS A N 1
ATOM 914 C CA . CYS A 1 115 ? 20.912 2.071 -36.179 1.00 49.41 115 CYS A CA 1
ATOM 915 C C . CYS A 1 115 ? 20.187 3.371 -35.732 1.00 49.41 115 CYS A C 1
ATOM 917 O O . CYS A 1 115 ? 20.151 4.313 -36.524 1.00 49.41 115 CYS A O 1
ATOM 919 N N . ILE A 1 116 ? 19.594 3.515 -34.530 1.00 61.28 116 ILE A N 1
ATOM 920 C CA . ILE A 1 116 ? 18.826 4.747 -34.173 1.00 61.28 116 ILE A CA 1
ATOM 921 C C . ILE A 1 116 ? 19.020 5.200 -32.709 1.00 61.28 116 ILE A C 1
ATOM 923 O O . ILE A 1 116 ? 18.079 5.212 -31.919 1.00 61.28 116 ILE A O 1
ATOM 927 N N . ARG A 1 117 ? 20.229 5.628 -32.329 1.00 64.06 117 ARG A N 1
ATOM 928 C CA . ARG A 1 117 ? 20.589 5.979 -30.935 1.00 64.06 117 ARG A CA 1
ATOM 929 C C . ARG A 1 117 ? 19.837 7.193 -30.344 1.00 64.06 117 ARG A C 1
ATOM 931 O O . ARG A 1 117 ? 19.309 7.109 -29.238 1.00 64.06 117 ARG A O 1
ATOM 938 N N . ASP A 1 118 ? 19.691 8.295 -31.083 1.00 65.50 118 ASP A N 1
ATOM 939 C CA . ASP A 1 118 ? 19.162 9.558 -30.518 1.00 65.50 118 ASP A CA 1
ATOM 940 C C . ASP A 1 118 ? 17.651 9.550 -30.251 1.00 65.50 118 ASP A C 1
ATOM 942 O O . ASP A 1 118 ? 17.169 10.111 -29.262 1.00 65.50 118 ASP A O 1
ATOM 946 N N . LYS A 1 119 ? 16.865 8.893 -31.116 1.00 68.12 119 LYS A N 1
ATOM 947 C CA . LYS A 1 119 ? 15.417 8.737 -30.885 1.00 68.12 119 LYS A CA 1
ATOM 948 C C . LYS A 1 119 ? 15.140 7.782 -29.714 1.00 68.12 119 LYS A C 1
ATOM 950 O O . LYS A 1 119 ? 14.092 7.907 -29.084 1.00 68.12 119 LYS A O 1
ATOM 955 N N . ARG A 1 120 ? 16.082 6.883 -29.391 1.00 71.38 120 ARG A N 1
ATOM 956 C CA . ARG A 1 120 ? 15.984 5.925 -28.274 1.00 71.38 120 ARG A CA 1
ATOM 957 C C . ARG A 1 120 ? 16.196 6.582 -26.927 1.00 71.38 120 ARG A C 1
ATOM 959 O O . ARG A 1 120 ? 15.364 6.396 -26.052 1.00 71.38 120 ARG A O 1
ATOM 966 N N . ILE A 1 121 ? 17.229 7.412 -26.787 1.00 73.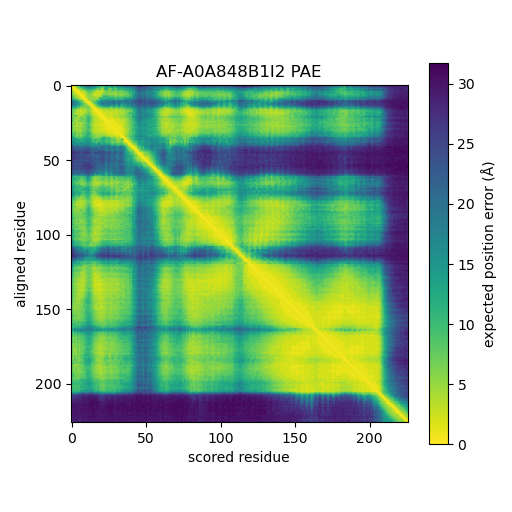25 121 ILE A N 1
ATOM 967 C CA . ILE A 1 121 ? 17.482 8.144 -25.535 1.00 73.25 121 ILE A CA 1
ATOM 968 C C . ILE A 1 121 ? 16.268 9.013 -25.174 1.00 73.25 121 ILE A C 1
ATOM 970 O O . ILE A 1 121 ? 15.816 9.019 -24.032 1.00 73.25 121 ILE A O 1
ATOM 974 N N . LYS A 1 122 ? 15.652 9.673 -26.166 1.00 75.19 122 LYS A N 1
ATOM 975 C CA . LYS A 1 122 ? 14.409 10.436 -25.958 1.00 75.19 122 LYS A CA 1
ATOM 976 C C . LYS A 1 122 ? 13.238 9.562 -25.494 1.00 75.19 122 LYS A C 1
ATOM 978 O O . LYS A 1 122 ? 12.443 10.008 -24.669 1.00 75.19 122 LYS A O 1
ATOM 983 N N . LEU A 1 123 ? 13.112 8.345 -26.024 1.00 75.06 123 LEU A N 1
ATOM 984 C CA . LEU A 1 123 ? 12.059 7.406 -25.637 1.00 75.06 123 LEU A CA 1
ATOM 985 C C . LEU A 1 123 ? 12.273 6.871 -24.215 1.00 75.06 123 LEU A C 1
ATOM 987 O O . LEU A 1 123 ? 11.326 6.882 -23.431 1.00 75.06 123 LEU A O 1
ATOM 991 N N . ILE A 1 124 ? 13.504 6.477 -23.881 1.00 75.25 124 ILE A N 1
ATOM 992 C CA . ILE A 1 124 ? 13.907 6.032 -22.541 1.00 75.25 124 ILE A CA 1
ATOM 993 C C . ILE A 1 124 ? 13.596 7.133 -21.529 1.00 75.25 124 ILE A C 1
ATOM 995 O O . ILE A 1 124 ? 12.772 6.922 -20.648 1.00 75.25 124 ILE A O 1
ATOM 999 N N . ASN A 1 125 ? 14.101 8.352 -21.738 1.00 77.62 125 ASN A N 1
ATOM 1000 C CA . ASN A 1 125 ? 13.862 9.475 -20.825 1.00 77.62 125 ASN A CA 1
ATOM 1001 C C . ASN A 1 125 ? 12.367 9.763 -20.617 1.00 77.62 125 ASN A C 1
ATOM 1003 O O . ASN A 1 125 ? 11.922 10.004 -19.495 1.00 77.62 125 ASN A O 1
ATOM 1007 N N . LYS A 1 126 ? 11.564 9.709 -21.689 1.00 80.62 126 LYS A N 1
ATOM 1008 C CA . LYS A 1 126 ? 10.112 9.913 -21.605 1.00 80.62 126 LYS A CA 1
ATOM 1009 C C . LYS A 1 126 ? 9.425 8.824 -20.776 1.00 80.62 126 LYS A C 1
ATOM 1011 O O . LYS A 1 126 ? 8.523 9.131 -19.997 1.00 80.62 126 LYS A O 1
ATOM 1016 N N . ASN A 1 127 ? 9.811 7.565 -20.964 1.00 78.75 127 ASN A N 1
ATOM 1017 C CA . ASN A 1 127 ? 9.225 6.443 -20.238 1.00 78.75 127 ASN A CA 1
ATOM 1018 C C . ASN A 1 127 ? 9.686 6.404 -18.780 1.00 78.75 127 ASN A C 1
ATOM 1020 O O . ASN A 1 127 ? 8.850 6.168 -17.912 1.00 78.75 127 ASN A O 1
ATOM 1024 N N . THR A 1 128 ? 10.947 6.742 -18.504 1.00 81.75 128 THR A N 1
ATOM 1025 C CA . THR A 1 128 ? 11.474 6.935 -17.149 1.00 81.75 128 THR A CA 1
ATOM 1026 C C . THR A 1 128 ? 10.660 7.986 -16.401 1.00 81.75 128 THR A C 1
ATOM 1028 O O . THR A 1 128 ? 10.128 7.708 -15.330 1.00 81.75 128 THR A O 1
ATOM 1031 N N . ALA A 1 129 ? 10.466 9.169 -16.995 1.00 83.44 129 ALA A N 1
ATOM 1032 C CA . ALA A 1 129 ? 9.677 10.237 -16.380 1.00 83.44 129 ALA A CA 1
ATOM 1033 C C . ALA A 1 129 ? 8.220 9.816 -16.124 1.00 83.44 129 ALA A C 1
ATOM 1035 O O . ALA A 1 129 ? 7.657 10.096 -15.066 1.00 83.44 129 ALA A O 1
ATOM 1036 N N . LYS A 1 130 ? 7.605 9.107 -17.079 1.00 83.69 130 LYS A N 1
ATOM 1037 C CA . LYS A 1 130 ? 6.230 8.618 -16.941 1.00 83.69 130 LYS A CA 1
ATOM 1038 C C . LYS A 1 130 ? 6.094 7.586 -15.818 1.00 83.69 130 LYS A C 1
ATOM 1040 O O . LYS A 1 130 ? 5.142 7.661 -15.041 1.00 83.69 130 LYS A O 1
ATOM 1045 N N . LEU A 1 131 ? 7.011 6.623 -15.749 1.00 82.50 131 LEU A N 1
ATOM 1046 C CA . LEU A 1 131 ? 7.004 5.593 -14.717 1.00 82.50 131 LEU A CA 1
ATOM 1047 C C . LEU A 1 131 ? 7.243 6.217 -13.339 1.00 82.50 131 LEU A C 1
ATOM 1049 O O . LEU A 1 131 ? 6.460 5.967 -12.431 1.00 82.50 131 LEU A O 1
ATOM 1053 N N . TYR A 1 132 ? 8.219 7.121 -13.218 1.00 85.19 132 TYR A N 1
ATOM 1054 C CA . TYR A 1 132 ? 8.465 7.863 -11.979 1.00 85.19 132 TYR A CA 1
ATOM 1055 C C . TYR A 1 132 ? 7.207 8.583 -11.484 1.00 85.19 132 TYR A C 1
ATOM 1057 O O . TYR A 1 132 ? 6.799 8.398 -10.340 1.00 85.19 132 TYR A O 1
ATOM 1065 N N . GLN A 1 133 ? 6.530 9.335 -12.358 1.00 86.69 133 GLN A N 1
ATOM 1066 C CA . GLN A 1 133 ? 5.304 10.041 -11.983 1.00 86.69 133 GLN A CA 1
ATOM 1067 C C . GLN A 1 133 ? 4.185 9.086 -11.545 1.00 86.69 133 GLN A C 1
ATOM 1069 O O . GLN A 1 133 ? 3.434 9.401 -10.626 1.00 86.69 133 GLN A O 1
ATOM 1074 N N . THR A 1 134 ? 4.081 7.922 -12.189 1.00 86.38 134 THR A N 1
ATOM 1075 C CA . THR A 1 134 ? 3.084 6.902 -11.838 1.00 86.38 134 THR A CA 1
ATOM 1076 C C . THR A 1 134 ? 3.337 6.367 -10.429 1.00 86.38 134 THR A C 1
ATOM 1078 O O . THR A 1 134 ? 2.416 6.324 -9.621 1.00 86.38 134 THR A O 1
ATOM 1081 N N . LEU A 1 135 ? 4.590 6.037 -10.105 1.00 84.62 135 LEU A N 1
ATOM 1082 C CA . LEU A 1 135 ? 4.969 5.543 -8.780 1.00 84.62 135 LEU A CA 1
ATOM 1083 C C . LEU A 1 135 ? 4.757 6.593 -7.685 1.00 84.62 135 LEU A C 1
ATOM 1085 O O . LEU A 1 135 ? 4.237 6.273 -6.620 1.00 84.62 135 LEU A O 1
ATOM 1089 N N . VAL A 1 136 ? 5.091 7.857 -7.963 1.00 86.12 136 VAL A N 1
ATOM 1090 C CA . VAL A 1 136 ? 4.829 8.971 -7.038 1.00 86.12 136 VAL A CA 1
ATOM 1091 C C . VAL A 1 136 ? 3.334 9.131 -6.768 1.00 86.12 136 VAL A C 1
ATOM 1093 O O . VAL A 1 136 ? 2.951 9.378 -5.628 1.00 86.12 136 VAL A O 1
ATOM 1096 N N . ASN A 1 137 ? 2.484 8.996 -7.787 1.00 87.12 137 ASN A N 1
ATOM 1097 C CA . ASN A 1 137 ? 1.038 9.099 -7.601 1.00 87.12 137 ASN A CA 1
ATOM 1098 C C . ASN A 1 137 ? 0.498 7.943 -6.751 1.00 87.12 137 ASN A C 1
ATOM 1100 O O . ASN A 1 137 ? -0.226 8.203 -5.800 1.00 87.12 137 ASN A O 1
ATOM 1104 N N . ILE A 1 138 ? 0.927 6.705 -7.020 1.00 85.75 138 ILE A N 1
ATOM 1105 C CA . ILE A 1 138 ? 0.533 5.531 -6.224 1.00 85.75 138 ILE A CA 1
ATOM 1106 C C . ILE A 1 138 ? 0.944 5.702 -4.755 1.00 85.75 138 ILE A C 1
ATOM 1108 O O . ILE A 1 138 ? 0.162 5.408 -3.855 1.00 85.75 138 ILE A O 1
ATOM 1112 N N . GLN A 1 139 ? 2.154 6.210 -4.499 1.00 85.06 139 GLN A N 1
ATOM 1113 C CA . GLN A 1 139 ? 2.613 6.462 -3.133 1.00 85.06 139 GLN A CA 1
ATOM 1114 C C . GLN A 1 139 ? 1.772 7.541 -2.435 1.00 85.06 139 GLN A C 1
ATOM 1116 O O . GLN A 1 139 ? 1.474 7.407 -1.252 1.00 85.06 139 GLN A O 1
ATOM 1121 N N . LYS A 1 140 ? 1.383 8.604 -3.150 1.00 87.44 140 LYS A N 1
ATOM 1122 C CA . LYS A 1 140 ? 0.520 9.663 -2.605 1.00 87.44 140 LYS A CA 1
ATOM 1123 C C . LYS A 1 140 ? -0.878 9.156 -2.277 1.00 87.44 140 LYS A C 1
ATOM 1125 O O . LYS A 1 140 ? -1.345 9.410 -1.176 1.00 87.44 140 LYS A O 1
ATOM 1130 N N . GLU A 1 141 ? -1.498 8.427 -3.202 1.00 87.06 141 GLU A N 1
ATOM 1131 C CA . GLU A 1 141 ? -2.819 7.817 -3.005 1.00 87.06 141 GLU A CA 1
ATOM 1132 C C . GLU A 1 141 ? -2.817 6.927 -1.759 1.00 87.06 141 GLU A C 1
ATOM 1134 O O . GLU A 1 141 ? -3.664 7.099 -0.891 1.00 87.06 141 GLU A O 1
ATOM 1139 N N . LYS A 1 142 ? -1.788 6.082 -1.591 1.00 85.50 142 LYS A N 1
ATOM 1140 C CA . LYS A 1 142 ? -1.626 5.267 -0.378 1.00 85.50 142 LYS A CA 1
ATOM 1141 C C . LYS A 1 142 ? -1.570 6.112 0.897 1.00 85.50 142 LYS A C 1
ATOM 1143 O O . LYS A 1 142 ? -2.218 5.778 1.879 1.00 85.50 142 LYS A O 1
ATOM 1148 N N . VAL A 1 143 ? -0.783 7.189 0.909 1.00 87.00 143 VAL A N 1
ATOM 1149 C CA . VAL A 1 143 ? -0.664 8.058 2.094 1.00 87.00 143 VAL A CA 1
ATOM 1150 C C . VAL A 1 143 ? -2.002 8.722 2.430 1.00 87.00 143 VAL A C 1
ATOM 1152 O O . VAL A 1 1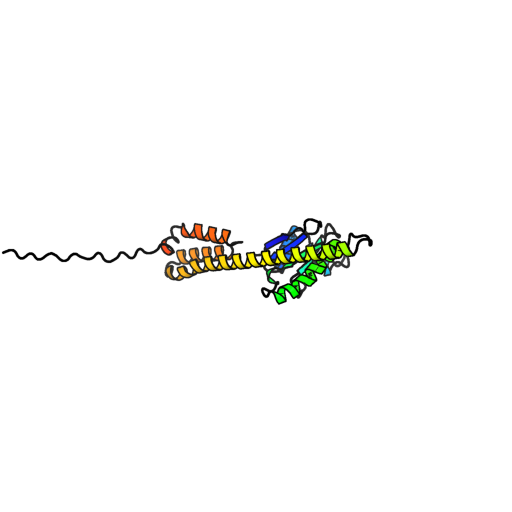43 ? -2.339 8.857 3.606 1.00 87.00 143 VAL A O 1
ATOM 1155 N N . GLU A 1 144 ? -2.763 9.134 1.417 1.00 89.50 144 GLU A N 1
ATOM 1156 C CA . GLU A 1 144 ? -4.101 9.703 1.593 1.00 89.50 144 GLU A CA 1
ATOM 1157 C C . GLU A 1 144 ? -5.097 8.659 2.123 1.00 89.50 144 GLU A C 1
ATOM 1159 O O . GLU A 1 144 ? -5.835 8.955 3.066 1.00 89.50 144 GLU A O 1
ATOM 1164 N N . ASP A 1 145 ? -5.066 7.434 1.591 1.00 88.75 145 ASP A N 1
ATOM 1165 C CA . ASP A 1 145 ? -5.881 6.311 2.063 1.00 88.75 145 ASP A CA 1
ATOM 1166 C C . ASP A 1 145 ? -5.541 5.929 3.510 1.00 88.75 145 ASP A C 1
ATOM 1168 O O . ASP A 1 145 ? -6.438 5.837 4.350 1.00 88.75 145 ASP A O 1
ATOM 1172 N N . ASP A 1 146 ? -4.254 5.781 3.837 1.00 88.38 146 ASP A N 1
ATOM 1173 C CA . ASP A 1 146 ? -3.780 5.483 5.192 1.00 88.38 146 ASP A CA 1
ATOM 1174 C C . ASP A 1 146 ? -4.258 6.562 6.180 1.00 88.38 146 ASP A C 1
ATOM 1176 O O . ASP A 1 146 ? -4.777 6.252 7.255 1.00 88.38 146 ASP A O 1
ATOM 1180 N N . ALA A 1 147 ? -4.144 7.841 5.806 1.00 90.25 147 ALA A N 1
ATOM 1181 C CA . ALA A 1 147 ? -4.616 8.952 6.628 1.00 90.25 147 ALA A CA 1
ATOM 1182 C C . ALA A 1 147 ? -6.142 8.932 6.820 1.00 90.25 147 ALA A C 1
ATOM 1184 O O . ALA A 1 147 ? -6.625 9.196 7.924 1.00 90.25 147 ALA A O 1
ATOM 1185 N N . ALA A 1 148 ? -6.906 8.601 5.775 1.00 92.12 148 ALA A N 1
ATOM 1186 C CA . ALA A 1 148 ? -8.356 8.468 5.859 1.00 92.12 148 ALA A CA 1
ATOM 1187 C C . ALA A 1 148 ? -8.768 7.311 6.783 1.00 92.12 148 ALA A C 1
ATOM 1189 O O . ALA A 1 148 ? -9.615 7.498 7.658 1.00 92.12 148 ALA A O 1
ATOM 1190 N N . ILE A 1 149 ? -8.133 6.142 6.645 1.00 94.75 149 ILE A N 1
ATOM 1191 C CA . ILE A 1 149 ? -8.365 4.970 7.500 1.00 94.75 149 ILE A CA 1
ATOM 1192 C C . ILE A 1 149 ? -8.093 5.314 8.969 1.00 94.75 149 ILE A C 1
ATOM 1194 O O . ILE A 1 149 ? -8.926 5.022 9.830 1.00 94.75 149 ILE A O 1
ATOM 1198 N N . ILE A 1 150 ? -6.962 5.969 9.257 1.00 95.06 150 ILE A N 1
ATOM 1199 C CA . ILE A 1 150 ? -6.594 6.394 10.615 1.00 95.06 150 ILE A CA 1
ATOM 1200 C C . ILE A 1 150 ? -7.644 7.354 11.180 1.00 95.06 150 ILE A C 1
ATOM 1202 O O . ILE A 1 150 ? -8.145 7.129 12.278 1.00 95.06 150 ILE A O 1
ATOM 1206 N N . ALA A 1 151 ? -8.042 8.378 10.422 1.00 95.88 151 ALA A N 1
ATOM 1207 C CA . ALA A 1 151 ? -9.026 9.355 10.885 1.00 95.88 151 ALA A CA 1
ATOM 1208 C C . ALA A 1 151 ? -10.387 8.715 11.215 1.00 95.88 151 ALA A C 1
ATOM 1210 O O . ALA A 1 151 ? -11.040 9.101 12.189 1.00 95.88 151 ALA A O 1
ATOM 1211 N N . ILE A 1 152 ? -10.815 7.727 10.421 1.00 96.19 152 ILE A N 1
ATOM 1212 C CA . ILE A 1 152 ? -12.041 6.969 10.681 1.00 96.19 152 ILE A CA 1
ATOM 1213 C C . ILE A 1 152 ? -11.870 6.110 11.941 1.00 96.19 152 ILE A C 1
ATOM 1215 O O . ILE A 1 152 ? -12.741 6.140 12.809 1.00 96.19 152 ILE A O 1
ATOM 1219 N N . ALA A 1 153 ? -10.758 5.382 12.081 1.00 96.62 153 ALA A N 1
ATOM 1220 C CA . ALA A 1 153 ? -10.488 4.559 13.261 1.00 96.62 153 ALA A CA 1
ATOM 1221 C C . ALA A 1 153 ? -10.472 5.401 14.551 1.00 96.62 153 ALA A C 1
ATOM 1223 O O . ALA A 1 153 ? -11.135 5.038 15.527 1.00 96.62 153 ALA A O 1
ATOM 1224 N N . ASP A 1 154 ? -9.818 6.564 14.527 1.00 96.75 154 ASP A N 1
ATOM 1225 C CA . ASP A 1 154 ? -9.746 7.507 15.647 1.00 96.75 154 ASP A CA 1
ATOM 1226 C C . ASP A 1 154 ? -11.140 7.969 16.107 1.00 96.75 154 ASP A C 1
ATOM 1228 O O . ASP A 1 154 ? -11.397 8.116 17.306 1.00 96.75 154 ASP A O 1
ATOM 1232 N N . GLU A 1 155 ? -12.084 8.176 15.177 1.00 96.12 155 GLU A N 1
ATOM 1233 C CA . GLU A 1 155 ? -13.463 8.552 15.516 1.00 96.12 155 GLU A CA 1
ATOM 1234 C C . GLU A 1 155 ? -14.140 7.495 16.408 1.00 96.12 155 GLU A C 1
ATOM 1236 O O . GLU A 1 155 ? -14.883 7.846 17.338 1.00 96.12 155 GLU A O 1
ATOM 1241 N N . PHE A 1 156 ? -13.880 6.214 16.127 1.00 96.50 156 PHE A N 1
ATOM 1242 C CA . PHE A 1 156 ? -14.408 5.070 16.869 1.00 96.50 156 PHE A CA 1
ATOM 1243 C C . PHE A 1 156 ? -13.643 4.842 18.174 1.00 96.50 156 PHE A C 1
ATOM 1245 O O . PHE A 1 156 ? -14.275 4.648 19.216 1.00 96.50 156 PHE A O 1
ATOM 1252 N N . G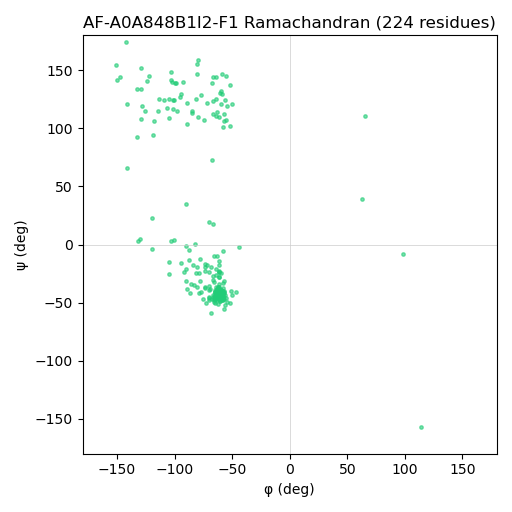LU A 1 157 ? -12.314 4.960 18.166 1.00 96.31 157 GLU A N 1
ATOM 1253 C CA . GLU A 1 157 ? -11.486 4.855 19.373 1.00 96.31 157 GLU A CA 1
ATOM 1254 C C . GLU A 1 157 ? -11.900 5.874 20.440 1.00 96.31 157 GLU A C 1
ATOM 1256 O O . GLU A 1 157 ? -12.047 5.536 21.616 1.00 96.31 157 GLU A O 1
ATOM 1261 N N . GLN A 1 158 ? -12.235 7.103 20.035 1.00 95.50 158 GLN A N 1
ATOM 1262 C CA . GLN A 1 158 ? -12.762 8.134 20.937 1.00 95.50 158 GLN A CA 1
ATOM 1263 C C . GLN A 1 158 ? -14.100 7.759 21.604 1.00 95.50 158 GLN A C 1
ATOM 1265 O O . GLN A 1 158 ? -14.535 8.440 22.541 1.00 95.50 158 GLN A O 1
ATOM 1270 N N . LYS A 1 159 ? -14.806 6.721 21.131 1.00 94.56 159 LYS A N 1
ATOM 1271 C CA . LYS A 1 159 ? -16.041 6.219 21.756 1.00 94.56 159 LYS A CA 1
ATOM 1272 C C . LYS A 1 159 ? -15.804 5.067 22.727 1.00 94.56 159 LYS A C 1
ATOM 1274 O O . LYS A 1 159 ? -16.687 4.850 23.556 1.00 94.56 159 LYS A O 1
ATOM 1279 N N . LEU A 1 160 ? -14.643 4.405 22.708 1.00 93.69 160 LEU A N 1
ATOM 1280 C CA . LEU A 1 160 ? -14.320 3.314 23.641 1.00 93.69 160 LEU A CA 1
ATOM 1281 C C . LEU A 1 160 ? -14.570 3.686 25.113 1.00 93.69 160 LEU A C 1
ATOM 1283 O O . LEU A 1 160 ? -15.234 2.911 25.799 1.00 93.69 160 LEU A O 1
ATOM 1287 N N . PRO A 1 161 ? -14.201 4.890 25.608 1.00 93.06 161 PRO A N 1
ATOM 1288 C CA . PRO A 1 161 ? -14.467 5.258 27.001 1.00 93.06 161 PRO A CA 1
ATOM 1289 C C . PRO A 1 161 ? -15.956 5.287 27.376 1.00 93.06 161 PRO A C 1
ATOM 1291 O O . PRO A 1 161 ? -16.300 5.171 28.548 1.00 93.06 161 PRO A O 1
ATOM 1294 N N . LYS A 1 162 ? -16.862 5.448 26.400 1.00 90.94 162 LYS A N 1
ATOM 1295 C CA . LYS A 1 162 ? -18.315 5.436 26.635 1.00 90.94 162 LYS A CA 1
ATOM 1296 C C . LYS A 1 162 ? -18.883 4.025 26.808 1.00 90.94 162 LYS A C 1
ATOM 1298 O O . LYS A 1 162 ? -20.030 3.911 27.227 1.00 90.94 162 LYS A O 1
ATOM 1303 N N . CYS A 1 163 ? -18.105 2.996 26.482 1.00 89.38 163 CYS A N 1
ATOM 1304 C CA . CYS A 1 163 ? -18.476 1.589 26.628 1.00 89.38 163 CYS A CA 1
ATOM 1305 C C . CYS A 1 163 ? -18.070 1.027 27.999 1.00 89.38 163 CYS A C 1
ATOM 1307 O O . CYS A 1 163 ? -18.336 -0.133 28.288 1.00 89.38 163 CYS A O 1
ATOM 1309 N N . ALA A 1 164 ? -17.426 1.835 28.852 1.00 85.88 164 ALA A N 1
ATOM 1310 C CA . ALA A 1 164 ? -16.944 1.395 30.154 1.00 85.88 164 ALA A CA 1
ATOM 1311 C C . ALA A 1 164 ? -18.077 0.770 30.990 1.00 85.88 164 ALA A C 1
ATOM 1313 O O . ALA A 1 164 ? -19.065 1.432 31.314 1.00 85.88 164 ALA A O 1
ATOM 1314 N N . GLY A 1 165 ? -17.904 -0.504 31.351 1.00 83.62 165 GLY A N 1
ATOM 1315 C CA . GLY A 1 165 ? -18.889 -1.291 32.100 1.00 83.62 165 GLY A CA 1
ATOM 1316 C C . GLY A 1 165 ? -19.771 -2.208 31.245 1.00 83.62 165 GLY A C 1
ATOM 1317 O O . GLY A 1 165 ? -20.464 -3.046 31.816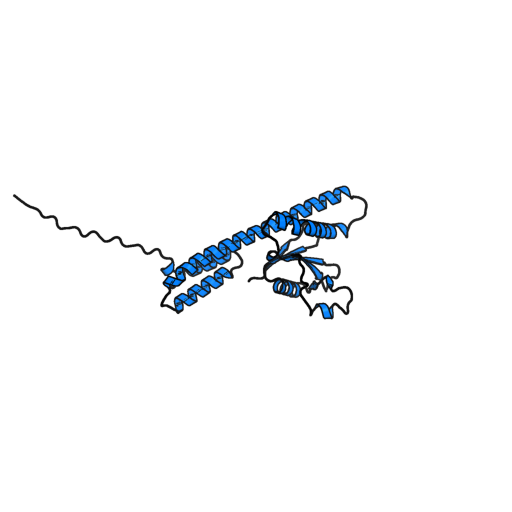 1.00 83.62 165 GLY A O 1
ATOM 1318 N N . ASP A 1 166 ? -19.710 -2.111 29.914 1.00 92.75 166 ASP A N 1
ATOM 1319 C CA . ASP A 1 166 ? -20.351 -3.038 28.977 1.00 92.75 166 ASP A CA 1
ATOM 1320 C C . ASP A 1 166 ? -19.294 -3.716 28.094 1.00 92.75 166 ASP A C 1
ATOM 1322 O O . ASP A 1 166 ? -18.878 -3.203 27.054 1.00 92.75 166 ASP A O 1
ATOM 1326 N N . ILE A 1 167 ? -18.856 -4.898 28.534 1.00 92.81 167 ILE A N 1
ATOM 1327 C CA . ILE A 1 167 ? -17.808 -5.689 27.872 1.00 92.81 167 ILE A CA 1
ATOM 1328 C C . ILE A 1 167 ? -18.229 -6.095 26.453 1.00 92.81 167 ILE A C 1
ATOM 1330 O O . ILE A 1 167 ? -17.390 -6.168 25.556 1.00 92.81 167 ILE A O 1
ATOM 1334 N N . THR A 1 168 ? -19.520 -6.353 26.234 1.00 93.38 168 THR A N 1
ATOM 1335 C CA . THR A 1 168 ? -20.023 -6.807 24.931 1.00 93.38 168 THR A CA 1
ATOM 1336 C C . THR A 1 168 ? -19.933 -5.675 23.917 1.00 93.38 168 THR A C 1
ATOM 1338 O O . THR A 1 168 ? -19.391 -5.865 22.829 1.00 93.38 168 THR A O 1
ATOM 1341 N N . LEU A 1 169 ? -20.398 -4.481 24.297 1.00 93.69 169 LEU A N 1
ATOM 1342 C CA . LEU A 1 169 ? -20.308 -3.290 23.458 1.00 93.69 169 LEU A CA 1
ATOM 1343 C C . LEU A 1 169 ? -18.853 -2.870 23.216 1.00 93.69 169 LEU A C 1
ATOM 1345 O O . LEU A 1 169 ? -18.498 -2.505 22.097 1.00 93.69 169 LEU A O 1
ATOM 1349 N N . GLU A 1 170 ? -18.003 -2.944 24.244 1.00 95.06 170 GLU A N 1
ATOM 1350 C CA . GLU A 1 170 ? -16.581 -2.619 24.125 1.00 95.06 170 GLU A CA 1
ATOM 1351 C C . GLU A 1 170 ? -15.868 -3.540 23.125 1.00 95.06 170 GLU A C 1
ATOM 1353 O O . GLU A 1 170 ? -15.154 -3.048 22.251 1.00 95.06 170 GLU A O 1
ATOM 1358 N N . ASN A 1 171 ? -16.086 -4.856 23.211 1.00 95.38 171 ASN A N 1
ATOM 1359 C CA . ASN A 1 171 ? -15.496 -5.815 22.274 1.00 95.38 171 ASN A CA 1
ATOM 1360 C C . ASN A 1 171 ? -16.012 -5.596 20.851 1.00 95.38 171 ASN A C 1
ATOM 1362 O O . ASN A 1 171 ? -15.217 -5.502 19.925 1.00 95.38 171 ASN A O 1
ATOM 1366 N N . LYS A 1 172 ? -17.325 -5.400 20.686 1.00 95.94 172 LYS A N 1
ATOM 1367 C CA . LYS A 1 172 ? -17.924 -5.116 19.377 1.00 95.94 172 LYS A CA 1
ATOM 1368 C C . LYS A 1 172 ? -17.337 -3.853 18.741 1.00 95.94 172 LYS A C 1
ATOM 1370 O O . LYS A 1 172 ? -17.083 -3.815 17.540 1.00 95.94 172 LYS A O 1
ATOM 1375 N N . LEU A 1 173 ? -17.097 -2.812 19.541 1.00 95.94 173 LEU A N 1
ATOM 1376 C CA . LEU A 1 173 ? -16.484 -1.575 19.063 1.00 95.94 173 LEU A CA 1
ATOM 1377 C C . LEU A 1 173 ? -15.005 -1.769 18.689 1.00 95.94 173 LEU A C 1
ATOM 1379 O O . LEU A 1 173 ? -14.566 -1.200 17.690 1.00 95.94 173 LEU A O 1
ATOM 1383 N N . LYS A 1 174 ? -14.252 -2.579 19.445 1.00 95.94 174 LYS A N 1
ATOM 1384 C CA . LYS A 1 174 ? -12.872 -2.963 19.095 1.00 95.94 174 LYS A CA 1
ATOM 1385 C C . LYS A 1 174 ? -12.817 -3.743 17.784 1.00 95.94 174 LYS A C 1
ATOM 1387 O O . LYS A 1 174 ? -12.022 -3.381 16.926 1.00 95.94 174 LYS A O 1
ATOM 1392 N N . ASP A 1 175 ? -13.720 -4.701 17.583 1.00 96.62 175 ASP A N 1
ATOM 1393 C CA . ASP A 1 175 ? -13.808 -5.461 16.331 1.00 96.62 175 ASP A CA 1
ATOM 1394 C C . ASP A 1 175 ? -14.059 -4.535 15.130 1.00 96.62 175 ASP A C 1
ATOM 1396 O O . ASP A 1 175 ? -13.467 -4.697 14.064 1.00 96.62 175 ASP A O 1
ATOM 1400 N N . VAL A 1 176 ? -14.908 -3.514 15.291 1.00 96.94 176 VAL A N 1
ATOM 1401 C CA . VAL A 1 176 ? -15.130 -2.497 14.250 1.00 96.94 176 VAL A CA 1
ATOM 1402 C C . VAL A 1 176 ? -13.866 -1.683 13.973 1.00 96.94 176 VAL A C 1
ATOM 1404 O O . VAL A 1 176 ? -13.538 -1.467 12.808 1.00 96.94 176 VAL A O 1
ATOM 1407 N N . ILE A 1 177 ? -13.148 -1.242 15.010 1.00 96.88 177 ILE A N 1
ATOM 1408 C CA . ILE A 1 177 ? -11.885 -0.501 14.859 1.00 96.88 177 ILE A CA 1
ATOM 1409 C C . ILE A 1 177 ? -10.851 -1.353 14.117 1.00 96.88 177 ILE A C 1
ATOM 1411 O O . ILE A 1 177 ? -10.203 -0.861 13.193 1.00 96.88 177 ILE A O 1
ATOM 1415 N N . ASP A 1 178 ? -10.730 -2.629 14.473 1.00 96.62 178 ASP A N 1
ATOM 1416 C CA . ASP A 1 178 ? -9.812 -3.558 13.819 1.00 96.62 178 ASP A CA 1
ATOM 1417 C C . ASP A 1 178 ? -10.203 -3.791 12.354 1.00 96.62 178 ASP A C 1
ATOM 1419 O O . ASP A 1 178 ? -9.341 -3.749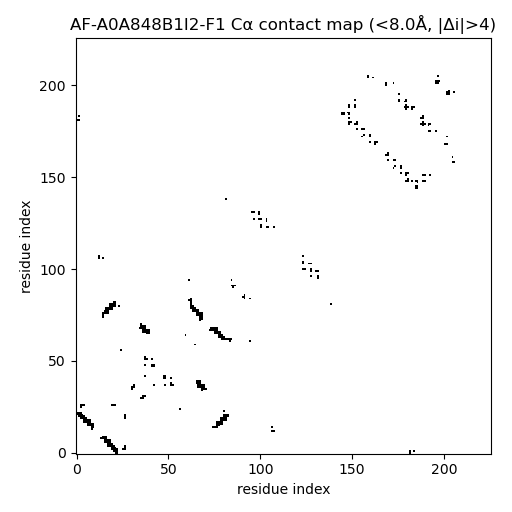 11.472 1.00 96.62 178 ASP A O 1
ATOM 1423 N N . ASN A 1 179 ? -11.498 -3.925 12.054 1.00 95.50 179 ASN A N 1
ATOM 1424 C CA . ASN A 1 179 ? -11.999 -4.015 10.679 1.00 95.50 179 ASN A CA 1
ATOM 1425 C C . ASN A 1 179 ? -11.726 -2.738 9.866 1.00 95.50 179 ASN A C 1
ATOM 1427 O O . ASN A 1 179 ? -11.367 -2.824 8.696 1.00 95.50 179 ASN A O 1
ATOM 1431 N N . ILE A 1 180 ? -11.839 -1.549 10.470 1.00 95.94 180 ILE A N 1
ATOM 1432 C CA . ILE A 1 180 ? -11.480 -0.278 9.819 1.00 95.94 180 ILE A CA 1
ATOM 1433 C C . ILE A 1 180 ? -9.976 -0.241 9.524 1.00 95.94 180 ILE A C 1
ATOM 1435 O O . ILE A 1 180 ? -9.579 -0.008 8.386 1.00 95.94 180 ILE A O 1
ATOM 1439 N N . LYS A 1 181 ? -9.125 -0.533 10.517 1.00 93.06 181 LYS A N 1
ATOM 1440 C CA . LYS A 1 181 ? -7.656 -0.545 10.364 1.00 93.06 181 LYS A CA 1
ATOM 1441 C C . LYS A 1 181 ? -7.170 -1.576 9.341 1.00 93.06 181 LYS A C 1
ATOM 1443 O O . LYS A 1 181 ? -6.081 -1.440 8.780 1.00 93.06 181 LYS A O 1
ATOM 1448 N N . THR A 1 182 ? -7.965 -2.614 9.094 1.00 91.06 182 THR A N 1
ATOM 1449 C CA . THR A 1 182 ? -7.677 -3.678 8.126 1.00 91.06 182 THR A CA 1
ATOM 1450 C C . THR A 1 182 ? -8.408 -3.524 6.783 1.00 91.06 182 THR A C 1
ATOM 1452 O O . THR A 1 182 ? -8.178 -4.347 5.900 1.00 91.06 182 THR A O 1
ATOM 1455 N N . ALA A 1 183 ? -9.161 -2.443 6.552 1.00 89.12 183 ALA A N 1
ATOM 1456 C CA . ALA A 1 183 ? -9.861 -2.175 5.289 1.00 89.12 183 ALA A CA 1
ATOM 1457 C C . ALA A 1 183 ? -8.925 -1.666 4.182 1.00 89.12 183 ALA A C 1
ATOM 1459 O O . ALA A 1 183 ? -8.179 -0.730 4.426 1.00 89.12 183 ALA A O 1
ATOM 1460 N N . GLU A 1 184 ? -8.939 -2.261 2.988 1.00 82.81 184 GLU A N 1
ATOM 1461 C CA . GLU A 1 184 ? -8.008 -2.057 1.860 1.00 82.81 184 GLU A CA 1
ATOM 1462 C C . GLU A 1 184 ? -7.791 -0.595 1.457 1.00 82.81 184 GLU A C 1
ATOM 1464 O O . GLU A 1 184 ? -6.648 -0.223 1.208 1.00 82.81 184 GLU A O 1
ATOM 1469 N N . ASP A 1 185 ? -8.844 0.219 1.459 1.00 86.62 185 ASP A N 1
ATOM 1470 C CA . ASP A 1 185 ? -8.803 1.642 1.124 1.00 86.62 185 ASP A CA 1
ATOM 1471 C C . ASP A 1 185 ? -9.745 2.468 2.022 1.00 86.62 185 ASP A C 1
ATOM 1473 O O . ASP A 1 185 ? -10.524 1.933 2.829 1.00 86.62 185 ASP A O 1
ATOM 1477 N N . GLY A 1 186 ? -9.689 3.798 1.879 1.00 87.94 186 GLY A N 1
ATOM 1478 C CA . GLY A 1 186 ? -10.553 4.711 2.629 1.00 87.94 186 GLY A CA 1
ATOM 1479 C C . GLY A 1 186 ? -12.051 4.505 2.361 1.00 87.94 186 GLY A C 1
ATOM 1480 O O . GLY A 1 186 ? -12.876 4.742 3.247 1.00 87.94 186 GLY A O 1
ATOM 1481 N N . GLY A 1 187 ? -12.427 4.017 1.176 1.00 92.31 187 GLY A N 1
ATOM 1482 C CA . GLY A 1 187 ? -13.810 3.715 0.811 1.00 92.31 187 GLY A CA 1
ATOM 1483 C C . GLY A 1 187 ? -14.362 2.502 1.561 1.00 92.31 187 GLY A C 1
ATOM 1484 O O . GLY A 1 187 ? -15.450 2.573 2.138 1.00 92.31 187 GLY A O 1
ATOM 1485 N N . GLN A 1 188 ? -13.601 1.410 1.628 1.00 93.69 188 GLN A N 1
ATOM 1486 C CA . GLN A 1 188 ? -13.963 0.228 2.405 1.00 93.69 188 GLN A CA 1
ATOM 1487 C C . GLN A 1 188 ? -14.014 0.550 3.904 1.00 93.69 188 GLN A C 1
ATOM 1489 O O . GLN A 1 188 ? -14.973 0.164 4.576 1.00 93.69 188 GLN A O 1
ATOM 1494 N N . ALA A 1 189 ? -13.044 1.311 4.424 1.00 95.00 189 ALA A N 1
ATOM 1495 C CA . ALA A 1 189 ? -13.064 1.781 5.810 1.00 95.00 189 ALA A CA 1
ATOM 1496 C C . ALA A 1 189 ? -14.331 2.594 6.114 1.00 95.00 189 ALA A C 1
ATOM 1498 O O . ALA A 1 189 ? -15.005 2.365 7.123 1.00 95.00 189 ALA A O 1
ATOM 1499 N N . GLN A 1 190 ? -14.709 3.496 5.204 1.00 96.25 190 GLN A N 1
ATOM 1500 C CA . GLN A 1 190 ? -15.928 4.288 5.322 1.00 96.25 190 GLN A CA 1
ATOM 1501 C C . GLN A 1 190 ? -17.192 3.417 5.274 1.00 96.25 190 GLN A C 1
ATOM 1503 O O . GLN A 1 190 ? -18.153 3.692 6.000 1.00 96.25 190 GLN A O 1
ATOM 1508 N N . GLN A 1 191 ? -17.208 2.354 4.467 1.00 96.44 191 GLN A N 1
ATOM 1509 C CA . GLN A 1 191 ? -18.324 1.409 4.425 1.00 96.44 191 GLN A CA 1
ATOM 1510 C C . GLN A 1 191 ? -18.475 0.656 5.753 1.00 96.44 191 GLN A C 1
ATOM 1512 O O . GLN A 1 191 ? -19.583 0.587 6.289 1.00 96.44 191 GLN A O 1
ATOM 1517 N N . VAL A 1 192 ? -17.374 0.149 6.322 1.00 96.56 192 VAL A N 1
ATOM 1518 C CA . VAL A 1 192 ? -17.370 -0.503 7.645 1.00 96.56 192 VAL A CA 1
ATOM 1519 C C . VAL A 1 192 ? -17.899 0.460 8.709 1.00 96.56 192 VAL A C 1
ATOM 1521 O O . VAL A 1 192 ? -18.809 0.114 9.463 1.00 96.56 192 VAL A O 1
ATOM 1524 N N . ALA A 1 193 ? -17.395 1.695 8.724 1.00 95.88 193 ALA A N 1
ATOM 1525 C CA . ALA A 1 193 ? -17.840 2.731 9.648 1.00 95.88 193 ALA A CA 1
ATOM 1526 C C . ALA A 1 193 ? -19.334 3.066 9.505 1.00 95.88 193 ALA A C 1
ATOM 1528 O O . ALA A 1 193 ? -20.021 3.281 10.504 1.00 95.88 193 ALA A O 1
ATOM 1529 N N . THR A 1 194 ? -19.848 3.114 8.276 1.00 96.25 194 THR A N 1
ATOM 1530 C CA . THR A 1 194 ? -21.266 3.399 8.008 1.00 96.25 194 THR A CA 1
ATOM 1531 C C . THR A 1 194 ? -22.150 2.282 8.549 1.00 96.25 194 THR A C 1
ATOM 1533 O O . THR A 1 194 ? -23.049 2.556 9.341 1.00 96.25 194 THR A O 1
ATOM 1536 N N . ASN A 1 195 ? -21.821 1.027 8.231 1.00 96.06 195 ASN A N 1
ATOM 1537 C CA . ASN A 1 195 ? -22.543 -0.143 8.730 1.00 96.06 195 ASN A CA 1
ATOM 1538 C C . ASN A 1 195 ? -22.543 -0.184 10.267 1.00 96.06 195 ASN A C 1
ATOM 1540 O O . ASN A 1 195 ? -23.576 -0.402 10.895 1.00 96.06 195 ASN A O 1
ATOM 1544 N N . ALA A 1 196 ? -21.396 0.098 10.892 1.00 95.00 196 ALA A N 1
ATOM 1545 C CA . ALA A 1 196 ? -21.281 0.126 12.346 1.00 95.00 196 ALA A CA 1
ATOM 1546 C C . ALA A 1 196 ? -22.095 1.260 12.994 1.00 95.00 196 ALA A C 1
ATOM 1548 O O . ALA A 1 196 ? -22.607 1.097 14.095 1.00 95.00 196 ALA A O 1
ATOM 1549 N N . LYS A 1 197 ? -22.253 2.412 12.332 1.00 94.38 197 LYS A N 1
ATOM 1550 C CA . LYS A 1 197 ? -23.086 3.522 12.836 1.00 94.38 197 LYS A CA 1
ATOM 1551 C C . LYS A 1 197 ? -24.588 3.248 12.725 1.00 94.38 197 LYS A C 1
ATOM 1553 O O . LYS A 1 197 ? -25.371 3.946 13.374 1.00 94.38 197 LYS A O 1
ATOM 1558 N N . GLU A 1 198 ? -24.991 2.269 11.924 1.00 93.81 198 GLU A N 1
ATOM 1559 C CA . GLU A 1 198 ? -26.380 1.821 11.797 1.00 93.81 198 GLU A CA 1
ATOM 1560 C C . GLU A 1 198 ? -26.736 0.698 12.776 1.00 93.81 198 GLU A C 1
ATOM 1562 O O . GLU A 1 198 ? -27.912 0.538 13.103 1.00 93.81 198 GLU A O 1
ATOM 1567 N N . ASP A 1 199 ? -25.735 -0.017 13.292 1.00 94.38 199 ASP A N 1
ATOM 1568 C CA . ASP A 1 199 ? -25.891 -1.055 14.308 1.00 94.38 199 ASP A CA 1
ATOM 1569 C C . ASP A 1 199 ? -26.526 -0.508 15.598 1.00 94.38 199 ASP A C 1
ATOM 1571 O O . ASP A 1 199 ? -26.075 0.496 16.153 1.00 94.38 199 ASP A O 1
ATOM 1575 N N . GLU A 1 200 ? -27.574 -1.169 16.094 1.00 92.19 200 GLU A N 1
ATOM 1576 C CA . GLU A 1 200 ? -28.396 -0.670 17.206 1.00 92.19 200 GLU A CA 1
ATOM 1577 C C . GLU A 1 200 ? -27.632 -0.535 18.537 1.00 92.19 200 GLU A C 1
ATOM 1579 O O . GLU A 1 200 ? -27.973 0.339 19.338 1.00 92.19 200 GLU A O 1
ATOM 1584 N N . ASP A 1 201 ? -26.564 -1.311 18.750 1.00 91.75 201 ASP A N 1
ATOM 1585 C CA . ASP A 1 201 ? -25.748 -1.231 19.968 1.00 91.75 201 ASP A CA 1
ATOM 1586 C C . ASP A 1 201 ? -24.744 -0.066 19.892 1.00 91.75 201 ASP A C 1
ATOM 1588 O O . ASP A 1 201 ? -24.482 0.624 20.881 1.00 91.75 201 ASP A O 1
ATOM 1592 N N . ILE A 1 202 ? -24.194 0.192 18.701 1.00 92.56 202 ILE A N 1
ATOM 1593 C CA . ILE A 1 202 ? -23.121 1.176 18.476 1.00 92.56 202 ILE A CA 1
ATOM 1594 C C . ILE A 1 202 ? -23.678 2.573 18.175 1.00 92.56 202 ILE A C 1
ATOM 1596 O O . ILE A 1 202 ? -23.154 3.586 18.651 1.00 92.56 202 ILE A O 1
ATOM 1600 N N . LYS A 1 203 ? -24.773 2.661 17.421 1.00 92.88 203 LYS A N 1
ATOM 1601 C CA . LYS A 1 203 ? -25.457 3.899 17.012 1.00 92.88 203 LYS A CA 1
ATOM 1602 C C . LYS A 1 203 ? -25.692 4.907 18.151 1.00 92.88 203 LYS A C 1
ATOM 1604 O O . LYS A 1 203 ? -25.441 6.105 17.939 1.00 92.88 203 LYS A O 1
ATOM 1609 N N . PRO A 1 204 ? -26.079 4.508 19.384 1.00 91.88 204 PRO A N 1
ATOM 1610 C CA . PRO A 1 204 ? -26.200 5.432 20.512 1.00 91.88 204 PRO A CA 1
ATOM 1611 C C . PRO A 1 204 ? -24.913 6.211 20.832 1.00 91.88 204 PRO A C 1
ATOM 1613 O O . PRO A 1 204 ? -25.000 7.374 21.241 1.00 91.88 204 PRO A O 1
ATOM 1616 N N . LEU A 1 205 ? -23.727 5.634 20.597 1.00 91.12 205 LEU A N 1
ATOM 1617 C CA . LEU A 1 205 ? -22.421 6.244 20.892 1.00 91.12 205 LEU A CA 1
ATOM 1618 C C . LEU A 1 205 ? -22.113 7.473 20.022 1.00 91.12 205 LEU A C 1
ATOM 1620 O O . LEU A 1 205 ? -21.373 8.377 20.453 1.00 91.12 205 LEU A O 1
ATOM 1624 N N . PHE A 1 206 ? -22.707 7.511 18.826 1.00 89.31 206 PHE A N 1
ATOM 1625 C CA . PHE A 1 206 ? -22.523 8.537 17.797 1.00 89.31 206 PHE A CA 1
ATOM 1626 C C . PHE A 1 206 ? -23.704 9.507 17.699 1.00 89.31 206 PHE A C 1
ATOM 1628 O O . PHE A 1 206 ? -23.569 10.604 17.152 1.00 89.31 206 PHE A O 1
ATOM 1635 N N . SER A 1 207 ? -24.849 9.168 18.295 1.00 83.25 207 SER A N 1
ATOM 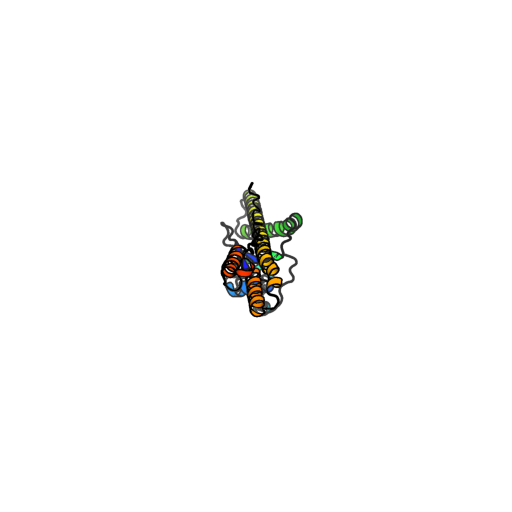1636 C CA . SER A 1 207 ? -25.981 10.084 18.388 1.00 83.25 207 SER A CA 1
ATOM 1637 C C . SER A 1 207 ? -25.626 11.316 19.245 1.00 83.25 207 SER A C 1
ATOM 1639 O O . SER A 1 207 ? -25.181 11.219 20.394 1.00 83.25 207 SER A O 1
ATOM 1641 N N . LYS A 1 208 ? -25.803 12.529 18.700 1.00 65.44 208 LYS A N 1
ATOM 1642 C CA . LYS A 1 208 ? -25.682 13.761 19.498 1.00 65.44 208 LYS A CA 1
ATOM 1643 C C . LYS A 1 208 ? -26.774 13.736 20.569 1.00 65.44 208 LYS A C 1
ATOM 1645 O O . LYS A 1 208 ? -27.954 13.860 20.242 1.00 65.44 208 LYS A O 1
ATOM 1650 N N . LYS A 1 209 ? -26.403 13.655 21.855 1.00 52.50 209 LYS A N 1
ATOM 1651 C CA . LYS A 1 209 ? -27.336 13.953 22.953 1.00 52.50 209 LYS A CA 1
ATOM 1652 C C . LYS A 1 209 ? -27.894 15.361 22.723 1.00 52.50 209 LYS A C 1
ATOM 1654 O O . LYS A 1 209 ? -27.200 16.352 22.949 1.00 52.50 209 LYS A O 1
ATOM 1659 N N . ARG A 1 210 ? -29.161 15.467 22.307 1.00 40.66 210 ARG A N 1
ATOM 1660 C CA . ARG A 1 210 ? -29.944 16.696 22.473 1.00 40.66 210 ARG A CA 1
ATOM 1661 C C . ARG A 1 210 ? -29.956 16.992 23.971 1.00 40.66 210 ARG A C 1
ATOM 1663 O O . ARG A 1 210 ? -30.696 16.357 24.719 1.00 40.66 210 ARG A O 1
ATOM 1670 N N . ARG A 1 211 ? -29.126 17.934 24.429 1.00 40.97 211 ARG A N 1
ATOM 1671 C CA . ARG A 1 211 ? -29.326 18.563 25.738 1.00 40.97 211 ARG A CA 1
ATOM 1672 C C . ARG A 1 211 ? -30.730 19.165 25.700 1.00 40.97 211 ARG A C 1
ATOM 1674 O O . ARG A 1 211 ? -30.955 20.141 24.993 1.00 40.97 211 ARG A O 1
ATOM 1681 N N . LYS A 1 212 ? -31.691 18.549 26.397 1.00 44.50 212 LYS A N 1
ATOM 1682 C CA . LYS A 1 212 ? -32.965 19.206 26.697 1.00 44.50 212 LYS A CA 1
ATOM 1683 C C . LYS A 1 212 ? -32.612 20.431 27.534 1.00 44.50 212 LYS A C 1
ATOM 1685 O O . LYS A 1 212 ? -32.156 20.286 28.665 1.00 44.50 212 LYS A O 1
ATOM 1690 N N . SER A 1 213 ? -32.763 21.616 26.956 1.00 43.16 213 SER A N 1
ATOM 1691 C CA . SER A 1 213 ? -32.736 22.873 27.697 1.00 43.16 213 SER A CA 1
ATOM 1692 C C . SER A 1 213 ? -33.729 22.762 28.864 1.00 43.16 213 SER A C 1
ATOM 1694 O O . SER A 1 213 ? -34.826 22.229 28.651 1.00 43.16 213 SER A O 1
ATOM 1696 N N . PRO A 1 214 ? -33.396 23.224 30.081 1.00 42.97 214 PRO A N 1
ATOM 1697 C CA . PRO A 1 214 ? -34.356 23.258 31.174 1.00 42.97 214 PRO A CA 1
ATOM 1698 C C . PRO A 1 214 ? -35.578 24.066 30.736 1.00 42.97 214 PRO A C 1
ATOM 1700 O O . PRO A 1 214 ? -35.456 25.202 30.277 1.00 42.97 214 PRO A O 1
ATOM 1703 N N . LYS A 1 215 ? -36.759 23.454 30.826 1.00 45.06 215 LYS A N 1
ATOM 1704 C CA . LYS A 1 215 ? -38.035 24.114 30.558 1.00 45.06 215 LYS A CA 1
ATOM 1705 C C . LYS A 1 215 ? -38.186 25.209 31.614 1.00 45.06 215 LYS A C 1
ATOM 1707 O O . LYS A 1 215 ? -38.325 24.887 32.789 1.00 45.06 215 LYS A O 1
ATOM 1712 N N . ALA A 1 216 ? -38.097 26.475 31.210 1.00 47.09 216 ALA A N 1
ATOM 1713 C CA . ALA A 1 216 ? -38.319 27.602 32.106 1.00 47.09 216 ALA A CA 1
ATOM 1714 C C . ALA A 1 216 ? -39.722 27.480 32.716 1.00 47.09 216 ALA A C 1
ATOM 1716 O O . ALA A 1 216 ? -40.733 27.553 32.012 1.00 47.09 216 ALA A O 1
ATOM 1717 N N . THR A 1 217 ? -39.778 27.228 34.019 1.00 44.34 217 THR A N 1
ATOM 1718 C CA . THR A 1 217 ? -41.010 27.237 34.800 1.00 44.34 217 THR A CA 1
ATOM 1719 C C . THR A 1 217 ? -41.515 28.678 34.822 1.00 44.34 217 THR A C 1
ATOM 1721 O O . THR A 1 217 ? -40.856 29.555 35.375 1.00 44.34 217 THR A O 1
ATOM 1724 N N . LYS A 1 218 ? -42.652 28.950 34.170 1.00 47.19 218 LYS A N 1
ATOM 1725 C CA . LYS A 1 218 ? -43.347 30.237 34.300 1.00 47.19 218 LYS A CA 1
ATOM 1726 C C . LYS A 1 218 ? -43.711 30.437 35.773 1.00 47.19 218 LYS A C 1
ATOM 1728 O O . LYS A 1 218 ? -44.435 29.614 36.330 1.00 47.19 218 LYS A O 1
ATOM 1733 N N . ALA A 1 219 ? -43.219 31.516 36.374 1.00 50.91 219 ALA A N 1
ATOM 1734 C CA . ALA A 1 219 ? -43.739 32.020 37.639 1.00 50.91 219 ALA A CA 1
ATOM 1735 C C . ALA A 1 219 ? -45.203 32.479 37.448 1.00 50.91 219 ALA A C 1
ATOM 1737 O O . ALA A 1 219 ? -45.537 32.974 36.363 1.00 50.91 219 ALA A O 1
ATOM 1738 N N . PRO A 1 220 ? -46.084 32.291 38.445 1.00 48.91 220 PRO A N 1
ATOM 1739 C CA . PRO A 1 220 ? -47.461 32.758 38.371 1.00 48.91 220 PRO A CA 1
ATOM 1740 C C . PRO A 1 220 ? -47.500 34.291 38.386 1.00 48.91 220 PRO A C 1
ATOM 1742 O O . PRO A 1 220 ? -46.737 34.938 39.099 1.00 48.91 220 PRO A O 1
ATOM 1745 N N . ALA A 1 221 ? -48.371 34.859 37.553 1.00 47.41 221 ALA A N 1
ATOM 1746 C CA . ALA A 1 221 ? -48.637 36.287 37.523 1.00 47.41 221 ALA A CA 1
ATOM 1747 C C . ALA A 1 221 ? -49.480 36.657 38.749 1.00 47.41 221 ALA A C 1
ATOM 1749 O O . ALA A 1 221 ? -50.665 36.323 38.799 1.00 47.41 221 ALA A O 1
ATOM 1750 N N . ASP A 1 222 ? -48.867 37.333 39.717 1.00 49.69 222 ASP A N 1
ATOM 1751 C CA . ASP A 1 222 ? -49.609 38.031 40.758 1.00 49.69 222 ASP A CA 1
ATOM 1752 C C . ASP A 1 222 ? -50.279 39.261 40.149 1.00 49.69 222 ASP A C 1
ATOM 1754 O O . ASP A 1 222 ? -49.653 40.132 39.543 1.00 49.69 222 ASP A O 1
ATOM 1758 N N . ASN A 1 223 ? -51.593 39.272 40.294 1.00 48.62 223 ASN A N 1
ATOM 1759 C CA . ASN A 1 223 ? -52.510 40.285 39.822 1.00 48.62 223 ASN A CA 1
ATOM 1760 C C . ASN A 1 223 ? -52.969 41.073 41.056 1.00 48.62 223 ASN A C 1
ATOM 1762 O O . ASN A 1 223 ? -53.612 40.468 41.916 1.00 48.62 223 ASN A O 1
ATOM 1766 N N . PRO A 1 224 ? -52.709 42.383 41.185 1.00 49.38 224 PRO A N 1
ATOM 1767 C CA . PRO A 1 224 ? -53.485 43.210 42.087 1.00 49.38 224 PRO A CA 1
ATOM 1768 C C . PRO A 1 224 ? -54.567 43.941 41.294 1.00 49.38 224 PRO A C 1
ATOM 1770 O O . PRO A 1 224 ? -54.296 44.761 40.417 1.00 49.38 224 PRO A O 1
ATOM 1773 N N . ALA A 1 225 ? -55.807 43.590 41.619 1.00 51.12 225 ALA A N 1
ATOM 1774 C CA . ALA A 1 225 ? -56.989 44.376 41.319 1.00 51.12 225 ALA A CA 1
ATOM 1775 C C . ALA A 1 225 ? -57.157 45.511 42.347 1.00 51.12 225 ALA A C 1
ATOM 1777 O O . ALA A 1 225 ? -56.777 45.337 43.507 1.00 51.12 225 ALA A O 1
ATOM 1778 N N . ALA A 1 226 ? -57.858 46.555 41.888 1.00 43.06 226 ALA A N 1
ATOM 1779 C CA . ALA A 1 226 ? -58.404 47.729 42.586 1.00 43.06 226 ALA A CA 1
ATOM 1780 C C . ALA A 1 226 ? -57.471 48.941 42.733 1.00 43.06 226 ALA A C 1
ATOM 1782 O O . ALA A 1 226 ? -56.520 48.899 43.541 1.00 43.06 226 ALA A O 1
#

Solvent-accessible surface area (backbone atoms onl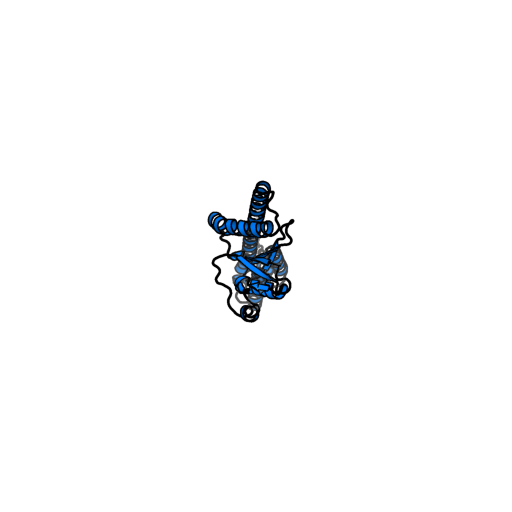y — not comparable to full-atom values): 13262 Å² total; per-residue (Å²): 136,64,65,48,75,45,82,45,73,48,98,87,46,103,50,47,37,36,40,29,36,52,54,65,70,60,38,49,50,52,47,29,74,72,58,53,48,43,61,54,88,48,68,88,45,83,77,36,52,74,52,57,78,72,60,75,84,74,88,58,97,51,45,56,51,55,28,26,31,71,91,41,82,86,45,61,42,40,39,34,37,56,78,65,52,57,86,52,68,65,62,28,47,66,63,44,51,61,52,41,44,49,51,44,40,58,74,54,54,82,81,60,77,87,89,58,66,72,70,42,55,56,50,39,53,53,50,30,54,50,50,51,51,50,53,54,48,54,54,49,52,50,54,53,28,53,51,44,24,48,56,55,28,50,63,53,58,73,43,49,79,77,30,72,92,38,69,66,59,38,50,55,51,48,54,50,36,52,51,20,71,68,33,94,40,36,68,51,16,48,49,52,52,50,56,46,53,68,34,81,84,49,26,66,77,74,52,79,79,76,76,77,71,81,79,80,76,79,76,81,82,86,77,86,81,136

Organism: NCBI:txid172901

Nearest PDB structures (foldseek):
  2q0f-assembly2_B  TM=2.673E-01  e=8.774E-01  Trypanosoma brucei

Secondary structure (DSSP, 8-state):
---EEEEEE-TTSS-EEEEEES-HHHHHHHHHHHH-EEEGGGTT-HHHHHHHTSS-----SSSEEEEEESS-TT-EEEEEEGGGS-SSHHHHHHHHHHHHHHHHHHHHHTT--TT-HHHHHHHHHHHHHHHHHHHHHHHHHHHHHHHHHHHHHHHHHTTGGGGTT-HHHHHHHHHHHHHHHT-SSHHHHHHHHHHHHHSTTTHHHHS----------PPP------

Mean predicted aligned error: 13.16 Å

Sequence (226 aa):
MKHNVKEISLRKVENTIYVAEGDRSKCIEQLKNKFGLVLYADAETPETLAAAVTTEVADSSTPIQQYKDMEDEDAVFNVLFLDEIPQDAELRAEKLIPWITTVVFDLYYGKLDDCIRDKRIKLINKNTAKLYQTLVNIQKEKVEDDAAIIAIADEFEQKLPKCAGDITLENKLKDVIDNIKTAEDGGQAQQVATNAKEDEDIKPLFSKKRRKSPKATKAPADNPAA

pLDDT: mean 73.44, std 18.06, range [34.69, 96.94]